Protein AF-A0A5C9B0N5-F1 (afdb_monomer_lite)

Foldseek 3Di:
DEDEQDPPPPDPPPDPPPPDPDDDDDDDDQQCPPPWRDKDKDFRDDQFHGQKIWIFTDDPQKTKTKMFGQHPAWYFDDDPNHTPATAPGHRKDKDFDPPQDFQDPDPVVNLVSVLVQVVLKWKWQQFDDPVSPVIGTFAKDSDFPDKGCGNDPFFRIKTKIAGDDRPHGQKIKIWTQGDDPPGTTIIIIMHGDDLTWMFMDRNPDTPDTDHHRPDAPDSNHSIHMDIDRNPPCPCVVVDDPDPDD

pLDDT: mean 81.84, std 24.04, range [23.61, 98.81]

Structure (mmCIF, N/CA/C/O backbone):
data_AF-A0A5C9B0N5-F1
#
_entry.id   AF-A0A5C9B0N5-F1
#
loop_
_atom_site.group_PDB
_atom_site.id
_atom_site.type_symbol
_atom_site.label_atom_id
_atom_site.label_alt_id
_atom_site.label_comp_id
_atom_site.label_asym_id
_atom_site.label_entity_id
_atom_site.label_seq_id
_atom_site.pdbx_PDB_ins_code
_atom_site.Cartn_x
_atom_site.Cartn_y
_atom_site.Cartn_z
_atom_site.occupancy
_atom_site.B_iso_or_equiv
_atom_site.auth_seq_id
_atom_site.auth_comp_id
_atom_site.auth_asym_id
_atom_site.auth_atom_id
_atom_site.pdbx_PDB_model_num
ATOM 1 N N . MET A 1 1 ? -20.221 -0.776 -8.290 1.00 37.53 1 MET A N 1
ATOM 2 C CA . MET A 1 1 ? -20.438 0.685 -8.394 1.00 37.53 1 MET A CA 1
ATOM 3 C C . MET A 1 1 ? -19.104 1.305 -8.794 1.00 37.53 1 MET A C 1
ATOM 5 O O . MET A 1 1 ? -18.164 1.205 -8.017 1.00 37.53 1 MET A O 1
ATOM 9 N N . ASN A 1 2 ? -18.970 1.808 -10.025 1.00 30.52 2 ASN A N 1
ATOM 10 C CA . ASN A 1 2 ? -17.691 2.317 -10.538 1.00 30.52 2 ASN A CA 1
ATOM 11 C C . ASN A 1 2 ? -17.334 3.627 -9.826 1.00 30.52 2 ASN A C 1
ATOM 13 O O . ASN A 1 2 ? -18.092 4.591 -9.909 1.00 30.52 2 ASN A O 1
ATOM 17 N N . ARG A 1 3 ? -16.200 3.661 -9.119 1.00 45.62 3 ARG A N 1
ATOM 18 C CA . ARG A 1 3 ? -15.675 4.885 -8.505 1.00 45.62 3 ARG A CA 1
ATOM 19 C C . ARG A 1 3 ? -14.935 5.675 -9.584 1.00 45.62 3 ARG A C 1
ATOM 21 O O . ARG A 1 3 ? -13.951 5.193 -10.140 1.00 45.62 3 ARG A O 1
ATOM 28 N N . ILE A 1 4 ? -15.442 6.860 -9.914 1.00 36.47 4 ILE A N 1
ATOM 29 C CA . ILE A 1 4 ? -14.745 7.811 -10.784 1.00 36.47 4 ILE A CA 1
ATOM 30 C C . ILE A 1 4 ? -13.803 8.601 -9.883 1.00 36.47 4 ILE A C 1
ATOM 32 O O . ILE A 1 4 ? -14.256 9.410 -9.076 1.00 36.47 4 ILE A O 1
ATOM 36 N N . LEU A 1 5 ? -12.503 8.334 -9.994 1.00 35.44 5 LEU A N 1
ATOM 37 C CA . LEU A 1 5 ? -11.490 9.135 -9.328 1.00 35.44 5 LEU A CA 1
ATOM 38 C C . LEU A 1 5 ? -11.210 10.341 -10.224 1.00 35.44 5 LEU A C 1
ATOM 40 O O . LEU A 1 5 ? -10.649 10.202 -11.312 1.00 35.44 5 LEU A O 1
ATOM 44 N N . TRP A 1 6 ? -11.623 11.530 -9.794 1.00 31.34 6 TRP A N 1
ATOM 45 C CA . TRP A 1 6 ? -11.068 12.745 -10.376 1.00 31.34 6 TRP A CA 1
ATOM 46 C C . TRP A 1 6 ? -9.607 12.814 -9.942 1.00 31.34 6 TRP A C 1
ATOM 48 O O . TRP A 1 6 ? -9.324 12.799 -8.744 1.00 31.34 6 TRP A O 1
ATOM 58 N N . LEU A 1 7 ? -8.685 12.861 -10.908 1.00 33.06 7 LEU A N 1
ATOM 59 C CA . LEU A 1 7 ? -7.276 13.185 -10.681 1.00 33.06 7 LEU A CA 1
ATOM 60 C C . LEU A 1 7 ? -7.184 14.654 -10.230 1.00 33.06 7 LEU A C 1
ATOM 62 O O . LEU A 1 7 ? -6.780 15.544 -10.969 1.00 33.06 7 LEU A O 1
ATOM 66 N N . LEU A 1 8 ? -7.621 14.921 -9.004 1.00 25.08 8 LEU A N 1
ATOM 67 C CA . LEU A 1 8 ? -7.249 16.110 -8.266 1.00 25.08 8 LEU A CA 1
ATOM 68 C C . LEU A 1 8 ? -5.865 15.820 -7.696 1.00 25.08 8 LEU A C 1
ATOM 70 O O . LEU A 1 8 ? -5.715 15.021 -6.772 1.00 25.08 8 LEU A O 1
ATOM 74 N N . LEU A 1 9 ? -4.851 16.443 -8.296 1.00 28.84 9 LEU A N 1
ATOM 75 C CA . LEU A 1 9 ? -3.512 16.579 -7.732 1.00 28.84 9 LEU A CA 1
ATOM 76 C C . LEU A 1 9 ? -3.622 17.336 -6.400 1.00 28.84 9 LEU A C 1
ATOM 78 O O . LEU A 1 9 ? -3.400 18.540 -6.333 1.00 28.84 9 LEU A O 1
ATOM 82 N N . VAL A 1 10 ? -3.985 16.643 -5.323 1.00 25.67 10 VAL A N 1
ATOM 83 C CA . VAL A 1 10 ? -3.700 17.114 -3.967 1.00 25.67 10 VAL A CA 1
ATOM 84 C C . VAL A 1 10 ? -2.308 16.596 -3.645 1.00 25.67 10 VAL A C 1
ATOM 86 O O . VAL A 1 10 ? -2.131 15.534 -3.055 1.00 25.67 10 VAL A O 1
ATOM 89 N N . GLY A 1 11 ? -1.302 17.321 -4.131 1.00 24.28 11 GLY A N 1
ATOM 90 C CA . GLY A 1 11 ? 0.075 17.095 -3.729 1.00 24.28 11 GLY A CA 1
ATOM 91 C C . GLY A 1 11 ? 0.215 17.454 -2.257 1.00 24.28 11 GLY A C 1
ATOM 92 O O . GLY A 1 11 ? 0.367 18.624 -1.917 1.00 24.28 11 GLY A O 1
ATOM 93 N N . CYS A 1 12 ? 0.194 16.460 -1.371 1.00 23.78 12 CYS A N 1
ATOM 94 C CA . CYS A 1 12 ? 0.955 16.591 -0.139 1.00 23.78 12 CYS A CA 1
ATOM 95 C C . CYS A 1 12 ? 2.428 16.519 -0.543 1.00 23.78 12 CYS A C 1
ATOM 97 O O . CYS A 1 12 ? 3.002 15.438 -0.644 1.00 23.78 12 CYS A O 1
ATOM 99 N N . LEU A 1 13 ? 3.025 17.686 -0.797 1.00 26.05 13 LEU A N 1
ATOM 100 C CA . LEU A 1 13 ? 4.453 17.870 -0.590 1.00 26.05 13 LEU A CA 1
ATOM 101 C C . LEU A 1 13 ? 4.701 17.525 0.877 1.00 26.05 13 LEU A C 1
ATOM 103 O O . LEU A 1 13 ? 4.455 18.339 1.765 1.00 26.05 13 LEU A O 1
ATOM 107 N N . LEU A 1 14 ? 5.135 16.296 1.148 1.00 23.73 14 LEU A N 1
ATOM 108 C CA . LEU A 1 14 ? 5.951 16.089 2.330 1.00 23.73 14 LEU A CA 1
ATOM 109 C C . LEU A 1 14 ? 7.175 16.981 2.105 1.00 23.73 14 LEU A C 1
ATOM 111 O O . LEU A 1 14 ? 7.868 16.786 1.103 1.00 23.73 14 LEU A O 1
ATOM 115 N N . PRO A 1 15 ? 7.410 18.007 2.941 1.00 23.61 15 PRO A N 1
ATOM 116 C CA . PRO A 1 15 ? 8.644 18.753 2.836 1.00 23.61 15 PRO A CA 1
ATOM 117 C C . PRO A 1 15 ? 9.784 17.748 2.968 1.00 23.61 15 PRO A C 1
ATOM 119 O O . PRO A 1 15 ? 9.788 16.924 3.887 1.00 23.61 15 PRO A O 1
ATOM 122 N N . MET A 1 16 ? 10.739 17.825 2.040 1.00 27.75 16 MET A N 1
ATOM 123 C CA . MET A 1 16 ? 12.102 17.387 2.298 1.00 27.75 16 MET A CA 1
ATOM 124 C C . MET A 1 16 ? 12.482 17.934 3.673 1.00 27.75 16 MET A C 1
ATOM 126 O O . MET A 1 16 ? 12.745 19.126 3.828 1.00 27.75 16 MET A O 1
ATOM 130 N N . LEU A 1 17 ? 12.510 17.074 4.688 1.00 23.94 17 LEU A N 1
ATOM 131 C CA . LEU A 1 17 ? 13.409 17.303 5.801 1.00 23.94 17 LEU A CA 1
ATOM 132 C C . LEU A 1 17 ? 14.796 17.070 5.216 1.00 23.94 17 LEU A C 1
ATOM 134 O O . LEU A 1 17 ? 15.277 15.942 5.158 1.00 23.94 17 LEU A O 1
ATOM 138 N N . ALA A 1 18 ? 15.383 18.149 4.702 1.00 24.89 18 ALA A N 1
ATOM 139 C CA . ALA A 1 18 ? 16.803 18.233 4.441 1.00 24.89 18 ALA A CA 1
ATOM 140 C C . ALA A 1 18 ? 17.512 17.977 5.775 1.00 24.89 18 ALA A C 1
ATOM 142 O O . ALA A 1 18 ? 17.587 18.852 6.639 1.00 24.89 18 ALA A O 1
ATOM 143 N N . TRP A 1 19 ? 17.973 16.747 5.974 1.00 27.89 19 TRP A N 1
ATOM 144 C CA . TRP A 1 19 ? 18.919 16.445 7.032 1.00 27.89 19 TRP A CA 1
ATOM 145 C C . TRP A 1 19 ? 20.301 16.891 6.551 1.00 27.89 19 TRP A C 1
ATOM 147 O O . TRP A 1 19 ? 20.911 16.247 5.711 1.00 27.89 19 TRP A O 1
ATOM 157 N N . GLY A 1 20 ? 20.736 18.035 7.085 1.00 23.66 20 GLY A N 1
ATOM 158 C CA . GLY A 1 20 ? 22.136 18.397 7.304 1.00 23.66 20 GLY A CA 1
ATOM 159 C C . GLY A 1 20 ? 23.011 18.665 6.079 1.00 23.66 20 GLY A C 1
ATOM 160 O O . GLY A 1 20 ? 23.698 17.776 5.594 1.00 23.66 20 GLY A O 1
ATOM 161 N N . GLN A 1 21 ? 23.147 19.945 5.713 1.00 30.61 21 GLN A N 1
ATOM 162 C CA . GLN A 1 21 ? 24.451 20.457 5.285 1.00 30.61 21 GLN A CA 1
ATOM 163 C C . GLN A 1 21 ? 25.400 20.373 6.488 1.00 30.61 21 GLN A C 1
ATOM 165 O O . GLN A 1 21 ? 25.302 21.158 7.429 1.00 30.61 21 GLN A O 1
ATOM 170 N N . GLY A 1 22 ? 26.298 19.401 6.462 1.00 24.19 22 GLY A N 1
ATOM 171 C CA . GLY A 1 22 ? 27.447 19.319 7.348 1.00 24.19 22 GLY A CA 1
ATOM 172 C C . GLY A 1 22 ? 28.563 18.646 6.576 1.00 24.19 22 GLY A C 1
ATOM 173 O O . GLY A 1 22 ? 28.416 17.492 6.186 1.00 24.19 22 GLY A O 1
ATOM 174 N N . ASP A 1 23 ? 29.641 19.384 6.314 1.00 33.53 23 ASP A N 1
ATOM 175 C CA . ASP A 1 23 ? 30.853 18.857 5.692 1.00 33.53 23 ASP A CA 1
ATOM 176 C C . ASP A 1 23 ? 31.294 17.590 6.432 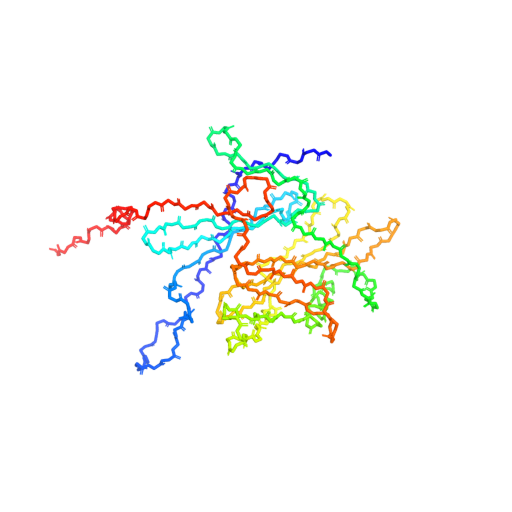1.00 33.53 23 ASP A C 1
ATOM 178 O O . ASP A 1 23 ? 31.711 17.625 7.592 1.00 33.53 23 ASP A O 1
ATOM 182 N N . SER A 1 24 ? 31.165 16.445 5.771 1.00 27.67 24 SER A N 1
ATOM 183 C CA . SER A 1 24 ? 31.703 15.175 6.237 1.00 27.67 24 SER A CA 1
ATOM 184 C C . SER A 1 24 ? 32.262 14.393 5.049 1.00 27.67 24 SER A C 1
ATOM 186 O O . SER A 1 24 ? 31.745 14.485 3.934 1.00 27.67 24 SER A O 1
ATOM 188 N N . PRO A 1 25 ? 33.407 13.727 5.255 1.00 26.06 25 PRO A N 1
ATOM 189 C CA . PRO A 1 25 ? 34.295 13.294 4.190 1.00 26.06 25 PRO A CA 1
ATOM 190 C C . PRO A 1 25 ? 33.675 12.160 3.379 1.00 26.06 25 PRO A C 1
ATOM 192 O O . PRO A 1 25 ? 32.972 11.317 3.922 1.00 26.06 25 PRO A O 1
ATOM 195 N N . LYS A 1 26 ? 33.995 12.143 2.080 1.00 34.09 26 LYS A N 1
ATOM 196 C CA . LYS A 1 26 ? 33.703 11.076 1.111 1.00 34.09 26 LYS A CA 1
ATOM 197 C C . LYS A 1 26 ? 33.644 9.688 1.777 1.00 34.09 26 LYS A C 1
ATOM 199 O O . LYS A 1 26 ? 34.690 9.145 2.125 1.00 34.09 26 LYS A O 1
ATOM 204 N N . GLY A 1 27 ? 32.439 9.139 1.914 1.00 30.03 27 GLY A N 1
ATOM 205 C CA . GLY A 1 27 ? 32.206 7.805 2.461 1.00 30.03 27 GLY A CA 1
ATOM 206 C C . GLY A 1 27 ? 30.724 7.550 2.735 1.00 30.03 27 GLY A C 1
ATOM 207 O O . GLY A 1 27 ? 30.195 8.000 3.741 1.00 30.03 27 GLY A O 1
ATOM 208 N N . ASP A 1 28 ? 30.095 6.819 1.818 1.00 32.19 28 ASP A N 1
ATOM 209 C CA . ASP A 1 28 ? 29.097 5.783 2.106 1.00 32.19 28 ASP A CA 1
ATOM 210 C C . ASP A 1 28 ? 27.754 6.180 2.752 1.00 32.19 28 ASP A C 1
ATOM 212 O O . ASP A 1 28 ? 27.311 5.539 3.702 1.00 32.19 28 ASP A O 1
ATOM 216 N N . ASP A 1 29 ? 27.037 7.148 2.173 1.00 35.81 29 ASP A N 1
ATOM 217 C CA . ASP A 1 29 ? 25.580 7.254 2.375 1.00 35.81 29 ASP A CA 1
ATOM 218 C C . ASP A 1 29 ? 24.884 7.638 1.053 1.00 35.81 29 ASP A C 1
ATOM 220 O O . ASP A 1 29 ? 24.545 8.791 0.787 1.00 35.81 29 ASP A O 1
ATOM 224 N N . VAL A 1 30 ? 24.772 6.657 0.148 1.00 34.59 30 VAL A N 1
ATOM 225 C CA . VAL A 1 30 ? 24.121 6.786 -1.167 1.00 34.59 30 VAL A CA 1
ATOM 226 C C . VAL A 1 30 ? 22.870 5.914 -1.173 1.00 34.59 30 VAL A C 1
ATOM 228 O O . VAL A 1 30 ? 22.945 4.702 -0.985 1.00 34.59 30 VAL A O 1
ATOM 231 N N . SER A 1 31 ? 21.709 6.524 -1.418 1.00 44.00 31 SER A N 1
ATOM 232 C CA . SER A 1 31 ? 20.399 5.863 -1.350 1.00 44.00 31 SER A CA 1
ATOM 233 C C . SER A 1 31 ? 20.028 4.972 -2.548 1.00 44.00 31 SER A C 1
ATOM 235 O O . SER A 1 31 ? 18.849 4.713 -2.762 1.00 44.00 31 SER A O 1
ATOM 237 N N . THR A 1 32 ? 20.970 4.463 -3.349 1.00 40.94 32 THR A N 1
ATOM 238 C CA . THR A 1 32 ? 20.602 3.783 -4.604 1.00 40.94 32 THR A CA 1
ATOM 239 C C . THR A 1 32 ? 21.382 2.504 -4.881 1.00 40.94 32 THR A C 1
ATOM 241 O O . THR A 1 32 ? 22.306 2.463 -5.686 1.00 40.94 32 THR A O 1
ATOM 244 N N . THR A 1 33 ? 20.899 1.379 -4.352 1.00 52.94 33 THR A N 1
ATOM 245 C CA . THR A 1 33 ? 21.312 0.046 -4.839 1.00 52.94 33 THR A CA 1
ATOM 246 C C . THR A 1 33 ? 20.959 -0.154 -6.332 1.00 52.94 33 THR A C 1
ATOM 248 O O . THR A 1 33 ? 21.466 -1.071 -6.974 1.00 52.94 33 THR A O 1
ATOM 251 N N . ARG A 1 34 ? 20.104 0.709 -6.919 1.00 55.03 34 ARG A N 1
ATOM 252 C CA . ARG A 1 34 ? 19.491 0.539 -8.253 1.00 55.03 34 ARG A CA 1
ATOM 253 C C . ARG A 1 34 ? 19.684 1.692 -9.247 1.00 55.03 34 ARG A C 1
ATOM 255 O O . ARG A 1 34 ? 19.150 1.620 -10.348 1.00 55.03 34 ARG A O 1
ATOM 262 N N . GLY A 1 35 ? 20.433 2.739 -8.898 1.00 48.12 35 GLY A N 1
ATOM 263 C CA . GLY A 1 35 ? 20.830 3.789 -9.851 1.00 48.12 35 GLY A CA 1
ATOM 264 C C . GLY A 1 35 ? 19.780 4.849 -10.236 1.00 48.12 35 GLY A C 1
ATOM 265 O O . GLY A 1 35 ? 20.019 5.575 -11.195 1.00 48.12 35 GLY A O 1
ATOM 266 N N . SER A 1 36 ? 18.655 4.977 -9.518 1.00 55.31 36 SER A N 1
ATOM 267 C CA . SER A 1 36 ? 17.750 6.140 -9.632 1.00 55.31 36 SER A CA 1
ATOM 268 C C . SER A 1 36 ? 17.871 7.015 -8.389 1.00 55.31 36 SER A C 1
ATOM 270 O O . SER A 1 36 ? 17.387 6.623 -7.335 1.00 55.31 36 SER A O 1
ATOM 272 N N . GLU A 1 37 ? 18.524 8.172 -8.503 1.00 60.16 37 GLU A N 1
ATOM 273 C CA . GLU A 1 37 ? 18.831 9.064 -7.366 1.00 60.16 37 GLU A CA 1
ATOM 274 C C . GLU A 1 37 ? 17.615 9.838 -6.841 1.00 60.16 37 GLU A C 1
ATOM 276 O O . GLU A 1 37 ? 17.593 10.215 -5.672 1.00 60.16 37 GLU A O 1
ATOM 281 N N . ASP A 1 38 ? 16.578 9.992 -7.670 1.00 73.00 38 ASP A N 1
ATOM 282 C CA . ASP A 1 38 ? 15.391 10.783 -7.359 1.00 73.00 38 ASP A CA 1
ATOM 283 C C . ASP A 1 38 ? 14.108 9.966 -7.530 1.00 73.00 38 ASP A C 1
ATOM 285 O O . ASP A 1 38 ? 13.930 9.242 -8.510 1.00 73.00 38 ASP A O 1
ATOM 289 N N . GLY A 1 39 ? 13.168 10.117 -6.600 1.00 83.19 39 GLY A N 1
ATOM 290 C CA . GLY A 1 39 ? 11.879 9.440 -6.666 1.00 83.19 39 GLY A CA 1
ATOM 291 C C . GLY A 1 39 ? 10.833 10.099 -5.777 1.00 83.19 39 GLY A C 1
ATOM 292 O O . GLY A 1 39 ? 11.142 10.651 -4.723 1.00 83.19 39 GLY A O 1
ATOM 293 N N . MET A 1 40 ? 9.569 10.040 -6.191 1.00 89.19 40 MET A N 1
ATOM 294 C CA . MET A 1 40 ? 8.443 10.524 -5.394 1.00 89.19 40 MET A CA 1
ATOM 295 C C . MET A 1 40 ? 7.322 9.491 -5.348 1.00 89.19 40 MET A C 1
ATOM 297 O O . MET A 1 40 ? 6.860 9.006 -6.379 1.00 89.19 40 MET A O 1
ATOM 301 N N . THR A 1 41 ? 6.826 9.214 -4.142 1.00 91.38 41 THR A N 1
ATOM 302 C CA . THR A 1 41 ? 5.613 8.418 -3.937 1.00 91.38 41 THR A CA 1
ATOM 303 C C . THR A 1 41 ? 4.407 9.337 -3.749 1.00 91.38 41 THR A C 1
ATOM 305 O O . THR A 1 41 ? 4.392 10.175 -2.851 1.00 91.38 41 THR A O 1
ATOM 308 N N . VAL A 1 42 ? 3.377 9.158 -4.577 1.00 95.38 42 VAL A N 1
ATOM 309 C CA . VAL A 1 42 ? 2.128 9.934 -4.547 1.00 95.38 42 VAL A CA 1
ATOM 310 C C . VAL A 1 42 ? 0.955 9.004 -4.260 1.00 95.38 42 VAL A C 1
ATOM 312 O O . VAL A 1 42 ? 0.772 8.012 -4.960 1.00 95.38 42 VAL A O 1
ATOM 315 N N . LEU A 1 43 ? 0.133 9.331 -3.260 1.00 96.56 43 LEU A N 1
ATOM 316 C CA . LEU A 1 43 ? -1.113 8.616 -2.965 1.00 96.56 43 LEU A CA 1
ATOM 317 C C . LEU A 1 43 ? -2.310 9.376 -3.535 1.00 96.56 43 LEU A C 1
ATOM 319 O O . LEU A 1 43 ? -2.464 10.572 -3.299 1.00 96.56 43 LEU A O 1
ATOM 323 N N . PHE A 1 44 ? -3.191 8.664 -4.234 1.00 96.06 44 PHE A N 1
ATOM 324 C CA . PHE A 1 44 ? -4.450 9.210 -4.732 1.00 96.06 44 PHE A CA 1
ATOM 325 C C . PHE A 1 44 ? -5.585 8.767 -3.822 1.00 96.06 44 PHE A C 1
ATOM 327 O O . PHE A 1 44 ? -5.825 7.570 -3.643 1.00 96.06 44 PHE A O 1
ATOM 334 N N . LEU A 1 45 ? -6.277 9.741 -3.238 1.00 95.38 45 LEU A N 1
ATOM 335 C CA . LEU A 1 45 ? -7.267 9.506 -2.197 1.00 95.38 45 LEU A CA 1
ATOM 336 C C . LEU A 1 45 ? -8.690 9.632 -2.748 1.00 95.38 45 LEU A C 1
ATOM 338 O O . LEU A 1 45 ? -8.985 10.540 -3.521 1.00 95.38 45 LEU A O 1
ATOM 342 N N . ASN A 1 46 ? -9.592 8.773 -2.277 1.00 93.12 46 ASN A N 1
ATOM 343 C CA . ASN A 1 46 ? -11.037 8.953 -2.390 1.00 93.12 46 ASN A CA 1
ATOM 344 C C . ASN A 1 46 ? -11.651 8.844 -0.996 1.00 93.12 46 ASN A C 1
ATOM 346 O O . ASN A 1 46 ? -11.405 7.864 -0.292 1.00 93.12 46 ASN A O 1
ATOM 350 N N . ASP A 1 47 ? -12.429 9.841 -0.577 1.00 93.62 47 ASP A N 1
ATOM 351 C CA . ASP A 1 47 ? -12.992 9.895 0.780 1.00 93.62 47 ASP A CA 1
ATOM 352 C C . ASP A 1 47 ? -11.930 9.697 1.884 1.00 93.62 47 ASP A C 1
ATOM 354 O O . ASP A 1 47 ? -12.164 9.026 2.891 1.00 93.62 47 ASP A O 1
ATOM 358 N N . GLY A 1 48 ? -10.725 10.238 1.669 1.00 94.12 48 GLY A N 1
ATOM 359 C CA . GLY A 1 48 ? -9.575 10.109 2.573 1.00 94.12 48 GLY A CA 1
ATOM 360 C C . GLY A 1 48 ? -8.839 8.763 2.516 1.00 94.12 48 GLY A C 1
ATOM 361 O O . GLY A 1 48 ? -7.736 8.668 3.039 1.00 94.12 48 GLY A O 1
ATOM 362 N N . ARG A 1 49 ? -9.387 7.734 1.855 1.00 95.94 49 ARG A N 1
ATOM 363 C CA . ARG A 1 49 ? -8.738 6.423 1.698 1.00 95.94 49 ARG A CA 1
ATOM 364 C C . ARG A 1 49 ? -7.864 6.396 0.434 1.00 95.94 49 ARG A C 1
ATOM 366 O O . ARG A 1 49 ? -8.363 6.771 -0.627 1.00 95.94 49 ARG A O 1
ATOM 373 N N . PRO A 1 50 ? -6.620 5.894 0.484 1.00 97.00 50 PRO A N 1
ATOM 374 C CA . PRO A 1 50 ? -5.825 5.631 -0.715 1.00 97.00 50 PRO A CA 1
ATOM 375 C C . PRO A 1 50 ? -6.495 4.611 -1.649 1.00 97.00 50 PRO A C 1
ATOM 377 O O . PRO A 1 50 ? -6.774 3.481 -1.253 1.00 97.00 50 PRO A O 1
ATOM 380 N N . GLU A 1 51 ? -6.755 5.000 -2.897 1.00 97.06 51 GLU A N 1
ATOM 381 C CA . GLU A 1 51 ? -7.303 4.121 -3.946 1.00 97.06 51 GLU A CA 1
ATOM 382 C C . GLU A 1 51 ? -6.252 3.759 -5.008 1.00 97.06 51 GLU A C 1
ATOM 384 O O . GLU A 1 51 ? -6.399 2.753 -5.701 1.00 97.06 51 GLU A O 1
ATOM 389 N N . ALA A 1 52 ? -5.181 4.544 -5.124 1.00 97.81 52 ALA A N 1
ATOM 390 C CA . ALA A 1 52 ? -4.023 4.247 -5.961 1.00 97.81 52 ALA A CA 1
ATOM 391 C C . ALA A 1 52 ? -2.756 4.883 -5.381 1.00 97.81 52 ALA A C 1
ATOM 393 O O . ALA A 1 52 ? -2.824 5.832 -4.594 1.00 97.81 52 ALA A O 1
ATOM 394 N N . VAL A 1 53 ? -1.606 4.381 -5.810 1.00 97.31 53 VAL A N 1
ATOM 395 C CA . VAL A 1 53 ? -0.287 4.955 -5.537 1.00 97.31 53 VAL A CA 1
ATOM 396 C C . VAL A 1 53 ? 0.481 5.098 -6.845 1.00 97.31 53 VAL A C 1
ATOM 398 O O . VAL A 1 53 ? 0.273 4.310 -7.762 1.00 97.31 53 VAL A O 1
ATOM 401 N N . CYS A 1 54 ? 1.344 6.107 -6.946 1.00 95.31 54 CYS A N 1
ATOM 402 C CA . CYS A 1 54 ? 2.253 6.297 -8.069 1.00 95.31 54 CYS A CA 1
ATOM 403 C C . CYS A 1 54 ? 3.687 6.508 -7.584 1.00 95.31 54 CYS A C 1
ATOM 405 O O . CYS A 1 54 ? 3.910 7.230 -6.613 1.00 95.31 54 CYS A O 1
ATOM 407 N N . CYS A 1 55 ? 4.656 5.855 -8.228 1.00 92.19 55 CYS A N 1
ATOM 408 C CA . CYS A 1 55 ? 6.070 6.205 -8.139 1.00 92.19 55 CYS A CA 1
ATOM 409 C C . CYS A 1 55 ? 6.430 7.056 -9.346 1.00 92.19 55 CYS A C 1
ATOM 411 O O . CYS A 1 55 ? 6.172 6.648 -10.477 1.00 92.19 55 CYS A O 1
ATOM 413 N N . ILE A 1 56 ? 7.018 8.219 -9.107 1.00 92.12 56 ILE A N 1
ATOM 414 C CA . ILE A 1 56 ? 7.522 9.100 -10.152 1.00 92.12 56 ILE A CA 1
ATOM 415 C C . ILE A 1 56 ? 9.037 9.125 -10.040 1.00 92.12 56 ILE A C 1
ATOM 417 O O . ILE A 1 56 ? 9.545 9.590 -9.024 1.00 92.12 56 ILE A O 1
ATOM 421 N N . TYR A 1 57 ? 9.737 8.633 -11.056 1.00 89.12 57 TYR A N 1
ATOM 422 C CA . TYR A 1 57 ? 11.195 8.514 -11.041 1.00 89.12 57 TYR A CA 1
ATOM 423 C C . TYR A 1 57 ? 11.782 8.625 -12.456 1.00 89.12 57 TYR A C 1
ATOM 425 O O . TYR A 1 57 ? 11.106 8.286 -13.437 1.00 89.12 57 TYR A O 1
ATOM 433 N N . PRO A 1 58 ? 13.020 9.124 -12.605 1.00 89.75 58 PRO A N 1
ATOM 434 C CA . PRO A 1 58 ? 13.744 9.053 -13.858 1.00 89.75 58 PRO A CA 1
ATOM 435 C C . PRO A 1 58 ? 14.315 7.642 -14.070 1.00 89.75 58 PRO A C 1
ATOM 437 O O . PRO A 1 58 ? 14.932 7.060 -13.186 1.00 89.75 58 PRO A O 1
ATOM 440 N N . TRP A 1 59 ? 14.158 7.095 -15.271 1.00 86.25 59 TRP A N 1
ATOM 441 C CA . TRP A 1 59 ? 14.797 5.843 -15.681 1.00 86.25 59 TRP A CA 1
ATOM 442 C C . TRP A 1 59 ? 15.138 5.893 -17.165 1.00 86.25 59 TRP A C 1
ATOM 444 O O . TRP A 1 59 ? 14.285 6.244 -17.976 1.00 86.25 59 TRP A O 1
ATOM 454 N N . GLU A 1 60 ? 16.381 5.575 -17.539 1.00 86.81 60 GLU A N 1
ATOM 455 C CA . GLU A 1 60 ? 16.828 5.515 -18.945 1.00 86.81 60 GLU A CA 1
ATOM 456 C C . GLU A 1 60 ? 16.381 6.720 -19.808 1.00 86.81 60 GLU A C 1
ATOM 458 O O . GLU A 1 60 ? 15.835 6.571 -20.901 1.00 86.81 60 GLU A O 1
ATOM 463 N N . LYS A 1 61 ? 16.608 7.951 -19.318 1.00 86.88 61 LYS A N 1
ATOM 464 C CA . LYS A 1 61 ? 16.195 9.218 -19.973 1.00 86.88 61 LYS A CA 1
ATOM 465 C C . LYS A 1 61 ? 14.677 9.374 -20.152 1.00 86.88 61 LYS A C 1
ATOM 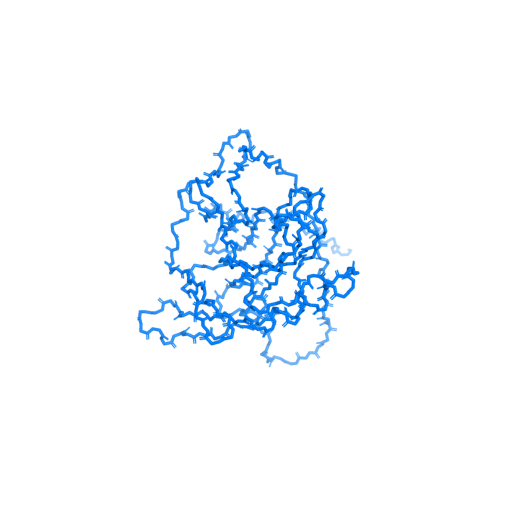467 O O . LYS A 1 61 ? 14.222 10.136 -21.007 1.00 86.88 61 LYS A O 1
ATOM 472 N N . ARG A 1 62 ? 13.877 8.675 -19.352 1.00 88.50 62 ARG A N 1
ATOM 473 C CA . ARG A 1 62 ? 12.420 8.803 -19.302 1.00 88.50 62 ARG A CA 1
ATOM 474 C C . ARG A 1 62 ? 11.986 9.205 -17.902 1.00 88.50 62 ARG A C 1
ATOM 476 O O . ARG A 1 62 ? 12.600 8.792 -16.929 1.00 88.50 62 ARG A O 1
ATOM 483 N N . LEU A 1 63 ? 10.915 9.983 -17.804 1.00 91.19 63 LEU A N 1
ATOM 484 C CA . LEU A 1 63 ? 10.169 10.135 -16.560 1.00 91.19 63 LEU A CA 1
ATOM 485 C C . LEU A 1 63 ? 9.098 9.047 -16.519 1.00 91.19 63 LEU A C 1
ATOM 487 O O . LEU A 1 63 ? 8.177 9.055 -17.346 1.00 91.19 63 LEU A O 1
ATOM 491 N N . CYS A 1 64 ? 9.243 8.122 -15.581 1.00 91.19 64 CYS A N 1
ATOM 492 C CA . CYS A 1 64 ? 8.328 7.017 -15.353 1.00 91.19 64 CYS A CA 1
ATOM 493 C C . CYS A 1 64 ? 7.297 7.398 -14.291 1.00 91.19 64 CYS A C 1
ATOM 495 O O . CYS A 1 64 ? 7.627 8.004 -13.277 1.00 91.19 64 CYS A O 1
ATOM 497 N N . HIS A 1 65 ? 6.045 7.030 -14.540 1.00 93.56 65 HIS A N 1
ATOM 498 C CA . HIS A 1 65 ? 4.953 7.050 -13.579 1.00 93.56 65 HIS A CA 1
ATOM 499 C C . HIS A 1 65 ? 4.448 5.616 -13.420 1.00 93.56 65 HIS A C 1
ATOM 501 O O . HIS A 1 65 ? 3.762 5.095 -14.303 1.00 93.56 65 HIS A O 1
ATOM 507 N N . GLU A 1 66 ? 4.820 4.976 -12.323 1.00 93.81 66 GLU A N 1
ATOM 508 C CA . GLU A 1 66 ? 4.464 3.597 -12.000 1.00 93.81 66 GLU A CA 1
ATOM 509 C C . GLU A 1 66 ? 3.299 3.579 -11.018 1.00 93.81 66 GLU A C 1
ATOM 511 O O . GLU A 1 66 ? 3.448 3.950 -9.854 1.00 93.81 66 GLU A O 1
ATOM 516 N N . PHE A 1 67 ? 2.130 3.188 -11.512 1.00 95.75 67 PHE A N 1
ATOM 517 C CA . PHE A 1 67 ? 0.880 3.147 -10.777 1.00 95.75 67 PHE A CA 1
ATOM 518 C C . PHE A 1 67 ? 0.550 1.736 -10.309 1.00 95.75 67 PHE A C 1
ATOM 520 O O . PHE A 1 67 ? 0.582 0.791 -11.095 1.00 95.75 67 PHE A O 1
ATOM 527 N N . ASP A 1 68 ? 0.080 1.647 -9.071 1.00 96.81 68 ASP A N 1
ATOM 528 C CA . ASP A 1 68 ? -0.562 0.459 -8.522 1.00 96.81 68 ASP A CA 1
ATOM 529 C C . ASP A 1 68 ? -1.920 0.841 -7.942 1.00 96.81 68 ASP A C 1
ATOM 531 O O . ASP A 1 68 ? -2.083 1.868 -7.268 1.00 96.81 68 ASP A O 1
ATOM 535 N N . SER A 1 69 ? -2.933 0.022 -8.216 1.00 97.31 69 SER A N 1
ATOM 536 C CA . SER A 1 69 ? -4.241 0.198 -7.597 1.00 97.31 69 SER A CA 1
ATOM 537 C C . SER A 1 69 ? -4.183 -0.279 -6.147 1.00 97.31 69 SER A C 1
ATOM 539 O O . SER A 1 69 ? -3.744 -1.385 -5.858 1.00 97.31 69 SER A O 1
ATOM 541 N N . LEU A 1 70 ? -4.672 0.553 -5.230 1.00 97.75 70 LEU A N 1
ATOM 542 C CA . LEU A 1 70 ? -4.863 0.231 -3.810 1.00 97.75 70 LEU A CA 1
ATOM 543 C C . LEU A 1 70 ? -6.350 0.045 -3.473 1.00 97.75 70 LEU A C 1
ATOM 545 O O . LEU A 1 70 ? -6.762 -0.003 -2.306 1.00 97.75 70 LEU A O 1
ATOM 549 N N . SER A 1 71 ? -7.190 0.014 -4.506 1.00 96.44 71 SER A N 1
ATOM 550 C CA . SER A 1 71 ? -8.629 0.005 -4.341 1.00 96.44 71 SER A CA 1
ATOM 551 C C . SER A 1 71 ? -9.132 -1.378 -3.954 1.00 96.44 71 SER A C 1
ATOM 553 O O . SER A 1 71 ? -8.735 -2.390 -4.531 1.00 96.44 71 SER A O 1
ATOM 555 N N . ARG A 1 72 ? -10.082 -1.398 -3.011 1.00 94.12 72 ARG A N 1
ATOM 556 C CA . ARG A 1 72 ? -10.913 -2.577 -2.709 1.00 94.12 72 ARG A CA 1
ATOM 557 C C . ARG A 1 72 ? -11.857 -2.944 -3.865 1.00 94.12 72 ARG A C 1
ATOM 559 O O . ARG A 1 72 ? -12.460 -4.010 -3.841 1.00 94.12 72 ARG A O 1
ATOM 566 N N . GLY A 1 73 ? -12.033 -2.054 -4.843 1.00 93.19 73 GLY A N 1
ATOM 567 C CA . GLY A 1 73 ? -12.840 -2.269 -6.041 1.00 93.19 73 GLY A CA 1
ATOM 568 C C . GLY A 1 73 ? -12.089 -1.853 -7.303 1.00 93.19 73 GLY A C 1
ATOM 569 O O . GLY A 1 73 ? -10.870 -1.747 -7.310 1.00 93.19 73 GLY A O 1
ATOM 570 N N . THR A 1 74 ? -12.819 -1.596 -8.383 1.00 92.69 74 THR A N 1
ATOM 571 C CA . THR A 1 74 ? -12.242 -1.059 -9.622 1.00 92.69 74 THR A CA 1
ATOM 572 C C . THR A 1 74 ? -12.179 0.466 -9.581 1.00 92.69 74 THR A C 1
ATOM 574 O O . THR A 1 74 ? -13.084 1.115 -9.044 1.00 92.69 74 THR A O 1
ATOM 577 N N . LEU A 1 75 ? -11.179 1.040 -10.245 1.00 93.94 75 LEU A N 1
ATOM 578 C CA . LEU A 1 75 ? -11.041 2.482 -10.454 1.00 93.94 75 LEU A CA 1
ATOM 579 C C . LEU A 1 75 ? -10.985 2.820 -11.946 1.00 93.94 75 LEU A C 1
ATOM 581 O O . LEU A 1 75 ? -10.763 1.952 -12.788 1.00 93.94 75 LEU A O 1
ATOM 585 N N . ILE A 1 76 ? -11.185 4.096 -12.268 1.00 95.00 76 ILE A N 1
ATOM 586 C CA . ILE A 1 76 ? -10.951 4.648 -13.603 1.00 95.00 76 ILE A CA 1
ATOM 587 C C . ILE A 1 76 ? -10.086 5.890 -13.430 1.00 95.00 76 ILE A C 1
ATOM 589 O O . ILE A 1 76 ? -10.491 6.819 -12.733 1.00 95.00 76 ILE A O 1
ATOM 593 N N . ALA A 1 77 ? -8.935 5.914 -14.091 1.00 92.38 77 ALA A N 1
ATOM 594 C CA . ALA A 1 77 ? -8.105 7.094 -14.244 1.00 92.38 77 ALA A CA 1
ATOM 595 C C . ALA A 1 77 ? -8.219 7.615 -15.679 1.00 92.38 77 ALA A C 1
ATOM 597 O O . ALA A 1 77 ? -8.102 6.866 -16.657 1.00 92.38 77 ALA A O 1
ATOM 598 N N . LYS A 1 78 ? -8.452 8.923 -15.791 1.00 92.44 78 LYS A N 1
ATOM 599 C CA . LYS A 1 78 ? -8.530 9.630 -17.065 1.00 92.44 78 LYS A CA 1
ATOM 600 C C . LYS A 1 78 ? -7.396 10.633 -17.195 1.00 92.44 78 LYS A C 1
ATOM 602 O O . LYS A 1 78 ? -7.019 11.262 -16.209 1.00 92.44 78 LYS A O 1
ATOM 607 N N . ARG A 1 79 ? -6.907 10.810 -18.416 1.00 86.06 79 ARG A N 1
ATOM 608 C CA . ARG A 1 79 ? -5.951 11.848 -18.796 1.00 86.06 79 ARG A CA 1
ATOM 609 C C . ARG A 1 79 ? -6.512 12.576 -20.008 1.00 86.06 79 ARG A C 1
ATOM 611 O O . ARG A 1 79 ? -6.873 11.926 -20.979 1.00 86.06 79 ARG A O 1
ATOM 618 N N . ASP A 1 80 ? -6.626 13.898 -19.918 1.00 89.62 80 ASP A N 1
ATOM 619 C CA . ASP A 1 80 ? -7.140 14.745 -21.005 1.00 89.62 80 ASP A CA 1
ATOM 620 C C . ASP A 1 80 ? -8.522 14.290 -21.528 1.00 89.62 80 ASP A C 1
ATOM 622 O O . ASP A 1 80 ? -8.822 14.351 -22.712 1.00 89.62 80 ASP A O 1
ATOM 626 N N . GLY A 1 81 ? -9.372 13.793 -20.620 1.00 89.00 81 GLY A N 1
ATOM 627 C CA . GLY A 1 81 ? -10.710 13.267 -20.929 1.00 89.00 81 GLY A CA 1
ATOM 628 C C . GLY A 1 81 ? -10.752 11.785 -21.327 1.00 89.00 81 GLY A C 1
ATOM 629 O O . GLY A 1 81 ? -11.790 11.145 -21.137 1.00 89.00 81 GLY A O 1
ATOM 630 N N . GLU A 1 82 ? -9.626 11.217 -21.755 1.00 91.00 82 GLU A N 1
ATOM 631 C CA . GLU A 1 82 ? -9.498 9.834 -22.225 1.00 91.00 82 GLU A CA 1
ATOM 632 C C . GLU A 1 82 ? -9.174 8.853 -21.097 1.00 91.00 82 GLU A C 1
ATOM 634 O O . GLU A 1 82 ? -8.508 9.194 -20.118 1.00 91.00 82 GLU A O 1
ATOM 639 N N . VAL A 1 83 ? -9.636 7.606 -21.214 1.00 92.44 83 VAL A N 1
ATOM 640 C CA . VAL A 1 83 ? -9.337 6.557 -20.225 1.00 92.44 83 VAL A CA 1
ATOM 641 C C . VAL A 1 83 ? -7.886 6.106 -20.385 1.00 92.44 83 VAL A C 1
ATOM 643 O O . VAL A 1 83 ? -7.540 5.444 -21.357 1.00 92.44 83 VAL A O 1
ATOM 646 N N . ALA A 1 84 ? -7.050 6.430 -19.399 1.00 92.62 84 ALA A N 1
ATOM 647 C CA . ALA A 1 84 ? -5.635 6.065 -19.390 1.00 92.62 84 ALA A CA 1
ATOM 648 C C . ALA A 1 84 ? -5.371 4.751 -18.638 1.00 92.62 84 ALA A C 1
ATOM 650 O O . ALA A 1 84 ? -4.416 4.040 -18.947 1.00 92.62 84 ALA A O 1
ATOM 651 N N . TRP A 1 85 ? -6.201 4.435 -17.640 1.00 96.25 85 TRP A N 1
ATOM 652 C CA . TRP A 1 85 ? -6.059 3.242 -16.809 1.00 96.25 85 TRP A CA 1
ATOM 653 C C . TRP A 1 85 ? -7.400 2.880 -16.158 1.00 96.25 85 TRP A C 1
ATOM 655 O O . TRP A 1 85 ? -8.109 3.741 -15.635 1.00 96.25 85 TRP A O 1
ATOM 665 N N . LYS A 1 86 ? -7.785 1.607 -16.236 1.00 96.44 86 LYS A N 1
ATOM 666 C CA . LYS A 1 86 ? -9.052 1.060 -15.745 1.00 96.44 86 LYS A CA 1
ATOM 667 C C . LYS A 1 86 ? -8.854 -0.411 -15.354 1.00 96.44 86 LYS A C 1
ATOM 669 O O . LYS A 1 86 ? -9.225 -1.288 -16.135 1.00 96.44 86 LYS A O 1
ATOM 674 N N . PRO A 1 87 ? -8.284 -0.695 -14.170 1.00 95.69 87 PRO A N 1
ATOM 675 C CA . PRO A 1 87 ? -8.183 -2.053 -13.659 1.00 95.69 87 PRO A CA 1
ATOM 676 C C . PRO A 1 87 ? -9.533 -2.773 -13.685 1.00 95.69 87 PRO A C 1
ATOM 678 O O . PRO A 1 87 ? -10.537 -2.235 -13.211 1.00 95.69 87 PRO A O 1
ATOM 681 N N . GLU A 1 88 ? -9.558 -4.001 -14.198 1.00 95.06 88 GLU A N 1
ATOM 682 C CA . GLU A 1 88 ? -10.778 -4.827 -14.220 1.00 95.06 88 GLU A CA 1
ATOM 683 C C . GLU A 1 88 ? -11.048 -5.536 -12.885 1.00 95.06 88 GLU A C 1
ATOM 685 O O . GLU A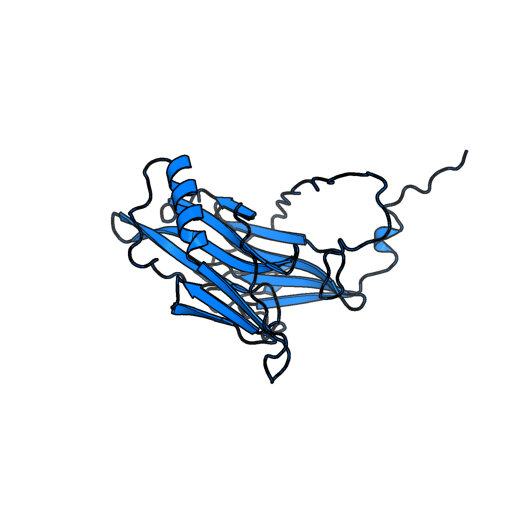 1 88 ? -12.128 -6.088 -12.673 1.00 95.06 88 GLU A O 1
ATOM 690 N N . LYS A 1 89 ? -10.077 -5.511 -11.968 1.00 94.81 89 LYS A N 1
ATOM 691 C CA . LYS A 1 89 ? -10.127 -6.167 -10.658 1.00 94.81 89 LYS A CA 1
ATOM 692 C C . LYS A 1 89 ? -9.671 -5.205 -9.552 1.00 94.81 89 LYS A C 1
ATOM 694 O O . LYS A 1 89 ? -9.011 -4.210 -9.863 1.00 94.81 89 LYS A O 1
ATOM 699 N N . PRO A 1 90 ? -10.002 -5.488 -8.277 1.00 95.88 90 PRO A N 1
ATOM 700 C CA . PRO A 1 90 ? -9.387 -4.815 -7.138 1.00 95.88 90 PRO A CA 1
ATOM 701 C C . PRO A 1 90 ? -7.864 -4.864 -7.209 1.00 95.88 90 PRO A C 1
ATOM 703 O O . PRO A 1 90 ? -7.294 -5.884 -7.595 1.00 95.88 90 PRO A O 1
ATOM 706 N N . GLY A 1 91 ? -7.222 -3.762 -6.833 1.00 94.50 91 GLY A N 1
ATOM 707 C CA . GLY A 1 91 ? -5.766 -3.647 -6.864 1.00 94.50 91 GLY A CA 1
ATOM 708 C C . GLY A 1 91 ? -5.060 -4.415 -5.757 1.00 94.50 91 GLY A C 1
ATOM 709 O O . GLY A 1 91 ? -3.949 -4.903 -5.939 1.00 94.50 91 GLY A O 1
ATOM 710 N N . VAL A 1 92 ? -5.746 -4.560 -4.625 1.00 96.75 92 VAL A N 1
ATOM 711 C CA . VAL A 1 92 ? -5.265 -5.272 -3.446 1.00 96.75 92 VAL A CA 1
ATOM 712 C C . VAL A 1 92 ? -6.373 -6.155 -2.887 1.00 96.75 92 VAL A C 1
ATOM 714 O O . VAL A 1 92 ? -7.560 -5.822 -2.971 1.00 96.75 92 VAL A O 1
ATOM 717 N N . GLN A 1 93 ? -5.983 -7.272 -2.282 1.00 96.00 93 GLN A N 1
ATOM 718 C CA . GLN A 1 93 ? -6.896 -8.159 -1.573 1.00 96.00 93 GLN A CA 1
ATOM 719 C C . GLN A 1 93 ? -6.689 -7.998 -0.070 1.00 96.00 93 GLN A C 1
ATOM 721 O O . GLN A 1 93 ? -5.584 -8.184 0.433 1.00 96.00 93 GLN A O 1
ATOM 726 N N . PHE A 1 94 ? -7.759 -7.634 0.637 1.00 97.69 94 PHE A N 1
ATOM 727 C CA . PHE A 1 94 ? -7.725 -7.522 2.089 1.00 97.69 94 PHE A CA 1
ATOM 728 C C . PHE A 1 94 ? -8.071 -8.848 2.754 1.00 97.69 94 PHE A C 1
ATOM 730 O O . PHE A 1 94 ? -9.048 -9.503 2.388 1.00 97.69 94 PHE A O 1
ATOM 737 N N . HIS A 1 95 ? -7.300 -9.184 3.780 1.00 98.06 95 HIS A N 1
ATOM 738 C CA . HIS A 1 95 ? -7.495 -10.353 4.627 1.00 98.06 95 HIS A CA 1
ATOM 739 C C . HIS A 1 95 ? -7.579 -9.912 6.086 1.00 98.06 95 HIS A C 1
ATOM 741 O O . HIS A 1 95 ? -6.909 -8.957 6.478 1.00 98.06 95 HIS A O 1
ATOM 747 N N . ALA A 1 96 ? -8.394 -10.588 6.897 1.00 98.31 96 ALA A N 1
ATOM 748 C CA . ALA A 1 96 ? -8.370 -10.386 8.344 1.00 98.31 96 ALA A CA 1
ATOM 749 C C . ALA A 1 96 ? -6.980 -10.734 8.891 1.00 98.31 96 ALA A C 1
ATOM 751 O O . ALA A 1 96 ? -6.365 -11.699 8.433 1.00 98.31 96 ALA A O 1
ATOM 752 N N . ILE A 1 97 ? -6.484 -9.956 9.853 1.00 98.44 97 ILE A N 1
ATOM 753 C CA . ILE A 1 97 ? -5.242 -10.296 10.550 1.00 98.44 97 ILE A CA 1
ATOM 754 C C . ILE A 1 97 ? -5.571 -11.365 11.601 1.00 98.44 97 ILE A C 1
ATOM 756 O O . ILE A 1 97 ? -6.377 -11.086 12.493 1.00 98.44 97 ILE A O 1
ATOM 760 N N . PRO A 1 98 ? -4.976 -12.570 11.526 1.00 95.56 98 PRO A N 1
ATOM 761 C CA . PRO A 1 98 ? -5.222 -13.619 12.509 1.00 95.56 98 PRO A CA 1
ATOM 762 C C . PRO A 1 98 ? -4.864 -13.162 13.925 1.00 95.56 98 PRO A C 1
ATOM 764 O O . PRO A 1 98 ? -3.819 -12.540 14.133 1.00 95.56 98 PRO A O 1
ATOM 767 N N . ASP A 1 99 ? -5.727 -13.498 14.885 1.00 93.81 99 ASP A N 1
ATOM 768 C CA . ASP A 1 99 ? -5.550 -13.234 16.320 1.00 93.81 99 ASP A CA 1
ATOM 769 C C . ASP A 1 99 ? -5.348 -11.750 16.689 1.00 93.81 99 ASP A C 1
ATOM 771 O O . ASP A 1 99 ? -4.793 -11.440 17.743 1.00 93.81 99 ASP A O 1
ATOM 775 N N . ALA A 1 100 ? -5.765 -10.813 15.831 1.00 97.44 100 ALA A N 1
ATOM 776 C CA . ALA A 1 100 ? -5.710 -9.392 16.150 1.00 97.44 100 ALA A CA 1
ATOM 777 C C . ALA A 1 100 ? -6.839 -8.994 17.113 1.00 97.44 100 ALA A C 1
ATOM 779 O O . ALA A 1 100 ? -8.007 -9.313 16.884 1.00 97.44 100 ALA A O 1
ATOM 780 N N . ASP A 1 101 ? -6.494 -8.229 18.151 1.00 97.62 101 ASP A N 1
ATOM 781 C CA . ASP A 1 101 ? -7.480 -7.593 19.026 1.00 97.62 101 ASP A CA 1
ATOM 782 C C . ASP A 1 101 ? -8.421 -6.678 18.232 1.00 97.62 101 ASP A C 1
ATOM 784 O O . ASP A 1 101 ? -8.061 -6.132 17.184 1.00 97.62 101 ASP A O 1
ATOM 788 N N . ALA A 1 102 ? -9.616 -6.432 18.771 1.00 97.88 102 ALA A N 1
ATOM 789 C CA . ALA A 1 102 ? -10.529 -5.455 18.192 1.00 97.88 102 ALA A CA 1
ATOM 790 C C . ALA A 1 102 ? -9.861 -4.064 18.074 1.00 97.88 102 ALA A C 1
ATOM 792 O O . ALA A 1 102 ? -9.069 -3.671 18.947 1.00 97.88 102 ALA A O 1
ATOM 793 N N . PRO A 1 103 ? -10.174 -3.281 17.023 1.00 98.31 103 PRO A N 1
ATOM 794 C CA . PRO A 1 103 ? -9.710 -1.905 16.917 1.00 98.31 103 PRO A CA 1
ATOM 795 C C . PRO A 1 103 ? -10.090 -1.095 18.155 1.00 98.31 103 PRO A C 1
ATOM 797 O O . PRO A 1 103 ? -11.246 -1.073 18.574 1.00 98.31 103 PRO A O 1
ATOM 800 N N . ALA A 1 104 ? -9.105 -0.420 18.740 1.00 98.12 104 ALA A N 1
ATOM 801 C CA . ALA A 1 104 ? -9.293 0.375 19.940 1.00 98.12 104 ALA A CA 1
ATOM 802 C C . ALA A 1 104 ? -10.232 1.570 19.699 1.00 98.12 104 ALA A C 1
ATOM 804 O O . ALA A 1 104 ? -10.341 2.112 18.594 1.00 98.12 104 ALA A O 1
ATOM 805 N N . GLU A 1 105 ? -10.867 2.041 20.770 1.00 96.06 105 GLU A N 1
ATOM 806 C CA . GLU A 1 105 ? -11.864 3.116 20.703 1.00 96.06 105 GLU A CA 1
ATOM 807 C C . GLU A 1 105 ? -11.265 4.459 20.265 1.00 96.06 105 GLU A C 1
ATOM 809 O O . GLU A 1 105 ? -11.877 5.210 19.503 1.00 96.06 105 GLU A O 1
ATOM 814 N N . THR A 1 106 ? -10.034 4.760 20.696 1.00 97.12 106 THR A N 1
ATOM 815 C CA . THR A 1 106 ? -9.392 6.050 20.408 1.00 97.12 106 THR A CA 1
ATOM 816 C C . THR A 1 106 ? -8.447 5.975 19.204 1.00 97.12 106 THR A C 1
ATOM 818 O O . THR A 1 106 ? -7.714 4.990 19.054 1.00 97.12 106 THR A O 1
ATOM 821 N N . PRO A 1 107 ? -8.358 7.041 18.383 1.00 96.38 107 PRO A N 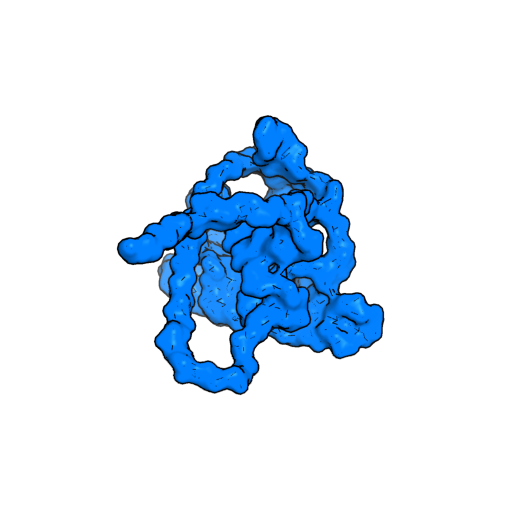1
ATOM 822 C CA . PRO A 1 107 ? -7.407 7.095 17.275 1.00 96.38 107 PRO A CA 1
ATOM 823 C C . PRO A 1 107 ? -5.956 6.855 17.718 1.00 96.38 107 PRO A C 1
ATOM 825 O O . PRO A 1 107 ? -5.202 6.146 17.056 1.00 96.38 107 PRO A O 1
ATOM 828 N N . VAL A 1 108 ? -5.522 7.419 18.846 1.00 97.06 108 VAL A N 1
ATOM 829 C CA . VAL A 1 108 ? -4.133 7.254 19.311 1.00 97.06 108 VAL A CA 1
ATOM 830 C C . VAL A 1 108 ? -3.828 5.790 19.645 1.00 97.06 108 VAL A C 1
ATOM 832 O O . VAL A 1 108 ? -2.762 5.291 19.277 1.00 97.06 108 VAL A O 1
ATOM 835 N N . ALA A 1 109 ? -4.760 5.083 20.290 1.00 98.19 109 ALA A N 1
ATOM 836 C CA . ALA A 1 109 ? -4.602 3.663 20.591 1.00 98.19 109 ALA A CA 1
ATOM 837 C C . ALA A 1 109 ? -4.603 2.803 19.317 1.00 98.19 109 ALA A C 1
ATOM 839 O O . ALA A 1 109 ? -3.748 1.929 19.183 1.00 98.19 109 ALA A O 1
ATOM 840 N N . ARG A 1 110 ? -5.467 3.107 18.338 1.00 98.38 110 ARG A N 1
ATOM 841 C CA . ARG A 1 110 ? -5.468 2.416 17.038 1.00 98.38 110 ARG A CA 1
ATOM 842 C C . ARG A 1 110 ? -4.157 2.570 16.281 1.00 98.38 110 ARG A C 1
ATOM 844 O O . ARG A 1 110 ? -3.667 1.599 15.721 1.00 98.38 110 ARG A O 1
ATOM 851 N N . LEU A 1 111 ? -3.525 3.745 16.310 1.00 98.06 111 LEU A N 1
ATOM 852 C CA . LEU A 1 111 ? -2.204 3.913 15.694 1.00 98.06 111 LEU A CA 1
ATOM 853 C C . LEU A 1 111 ? -1.132 3.053 16.375 1.00 98.06 111 LEU A C 1
ATOM 855 O O . LEU A 1 111 ? -0.264 2.508 15.694 1.00 98.06 111 LEU A O 1
ATOM 859 N N . ARG A 1 112 ? -1.184 2.910 17.705 1.00 98.19 112 ARG A N 1
ATOM 860 C CA . ARG A 1 112 ? -0.283 1.999 18.431 1.00 98.19 112 ARG A CA 1
ATOM 861 C C . ARG A 1 112 ? -0.527 0.545 18.022 1.00 98.19 112 ARG A C 1
ATOM 863 O O . ARG A 1 112 ? 0.444 -0.153 17.740 1.00 98.19 112 ARG A O 1
ATOM 870 N N . GLN A 1 113 ? -1.792 0.128 17.910 1.00 98.50 113 GLN A N 1
ATOM 871 C CA . GLN A 1 113 ? -2.153 -1.195 17.388 1.00 98.50 113 GLN A CA 1
ATOM 872 C C . GLN A 1 113 ? -1.623 -1.392 15.965 1.00 98.50 113 GLN A C 1
ATOM 874 O O . GLN A 1 113 ? -0.908 -2.355 15.732 1.00 98.50 113 GLN A O 1
ATOM 879 N N . MET A 1 114 ? -1.864 -0.460 15.036 1.00 98.69 114 MET A N 1
ATOM 880 C CA . MET A 1 114 ? -1.365 -0.556 13.657 1.00 98.69 114 MET A CA 1
ATOM 881 C C . MET A 1 114 ? 0.156 -0.711 13.592 1.00 98.69 114 MET A C 1
ATOM 883 O O . MET A 1 114 ? 0.640 -1.549 12.842 1.00 98.69 114 MET A O 1
ATOM 887 N N . LYS A 1 115 ? 0.922 0.036 14.399 1.00 98.62 115 LYS A N 1
ATOM 888 C CA . LYS A 1 115 ? 2.386 -0.123 14.464 1.00 98.62 115 LYS A CA 1
ATOM 889 C C . LYS A 1 115 ? 2.797 -1.503 14.987 1.00 98.62 115 LYS A C 1
ATOM 891 O O . LYS A 1 115 ? 3.689 -2.123 14.418 1.00 98.62 115 LYS A O 1
ATOM 896 N N . SER A 1 116 ? 2.127 -1.986 16.034 1.00 98.31 116 SER A N 1
ATOM 897 C CA . SER A 1 116 ? 2.364 -3.317 16.605 1.00 98.31 116 SER A CA 1
ATOM 898 C C . SER A 1 116 ? 1.941 -4.459 15.678 1.00 98.31 116 SER A C 1
ATOM 900 O O . SER A 1 116 ? 2.507 -5.545 15.754 1.00 98.31 116 SER A O 1
ATOM 902 N N . LEU A 1 117 ? 0.923 -4.249 14.843 1.00 98.69 117 LEU A N 1
ATOM 903 C CA . LEU A 1 117 ? 0.479 -5.205 13.834 1.00 98.69 117 LEU A CA 1
ATOM 904 C C . LEU A 1 117 ? 1.450 -5.200 12.654 1.00 98.69 117 LEU A C 1
ATOM 906 O O . LEU A 1 117 ? 1.915 -6.262 12.263 1.00 98.69 117 LEU A O 1
ATOM 910 N N . ALA A 1 118 ? 1.830 -4.022 12.148 1.00 98.62 118 ALA A N 1
ATOM 911 C CA . ALA A 1 118 ? 2.785 -3.874 11.050 1.00 98.62 118 ALA A CA 1
ATOM 912 C C . ALA A 1 118 ? 4.132 -4.548 11.354 1.00 98.62 118 ALA A C 1
ATOM 914 O O . ALA A 1 118 ? 4.687 -5.197 10.474 1.00 98.62 118 ALA A O 1
ATOM 915 N N . SER A 1 119 ? 4.626 -4.479 12.598 1.00 98.25 119 SER A N 1
ATOM 916 C CA . SER A 1 119 ? 5.871 -5.152 13.003 1.00 98.25 119 SER A CA 1
ATOM 917 C C . SER A 1 119 ? 5.802 -6.682 12.985 1.00 98.25 119 SER A C 1
ATOM 919 O O . SER A 1 119 ? 6.833 -7.332 13.115 1.00 98.25 119 SER A O 1
ATOM 921 N N . GLN A 1 120 ? 4.609 -7.270 12.858 1.00 98.38 120 GLN A N 1
ATOM 922 C CA . GLN A 1 120 ? 4.442 -8.714 12.668 1.00 98.38 120 GLN A CA 1
ATOM 923 C C . GLN A 1 120 ? 4.562 -9.117 11.199 1.00 98.38 120 GLN A C 1
ATOM 925 O O . GLN A 1 120 ? 4.562 -10.307 10.901 1.00 98.38 120 GLN A O 1
ATOM 930 N N . PHE A 1 121 ? 4.620 -8.157 10.278 1.00 98.69 121 PHE A N 1
ATOM 931 C CA . PHE A 1 121 ? 4.795 -8.426 8.863 1.00 98.69 121 PHE A CA 1
ATOM 932 C C . PHE A 1 121 ? 6.249 -8.231 8.453 1.00 98.69 121 PHE A C 1
ATOM 934 O O . PHE A 1 121 ? 6.965 -7.383 8.986 1.00 98.69 121 PHE A O 1
ATOM 941 N N . SER A 1 122 ? 6.668 -8.994 7.454 1.00 98.56 122 SER A N 1
ATOM 942 C CA . SER A 1 122 ? 7.928 -8.770 6.754 1.00 98.56 122 SER A CA 1
ATOM 943 C C . SER A 1 122 ? 7.707 -8.831 5.251 1.00 98.56 122 SER A C 1
ATOM 945 O O . SER A 1 122 ? 6.757 -9.454 4.772 1.00 98.56 122 SER A O 1
ATOM 947 N N . SER A 1 123 ? 8.587 -8.175 4.501 1.00 98.19 123 SER A N 1
ATOM 948 C CA . SER A 1 123 ? 8.646 -8.318 3.055 1.00 98.19 123 SER A CA 1
ATOM 949 C C . SER A 1 123 ? 10.078 -8.596 2.636 1.00 98.19 123 SER A C 1
ATOM 951 O O . SER A 1 123 ? 11.029 -8.103 3.238 1.00 98.19 123 SER A O 1
ATOM 953 N N . THR A 1 124 ? 10.237 -9.451 1.640 1.00 97.00 124 THR A N 1
ATOM 954 C CA . THR A 1 124 ? 11.534 -9.812 1.081 1.00 97.00 124 THR A CA 1
ATOM 955 C C . THR A 1 124 ? 11.455 -9.643 -0.420 1.00 97.00 124 THR A C 1
ATOM 957 O O . THR A 1 124 ? 10.546 -10.178 -1.056 1.00 97.00 124 THR A O 1
ATOM 960 N N . MET A 1 125 ? 12.421 -8.934 -0.987 1.00 94.31 125 MET A N 1
ATOM 961 C CA . MET A 1 125 ? 12.672 -9.016 -2.411 1.00 94.31 125 MET A CA 1
ATOM 962 C C . MET A 1 125 ? 13.369 -10.343 -2.688 1.00 94.31 125 MET A C 1
ATOM 964 O O . MET A 1 125 ? 14.439 -10.609 -2.152 1.00 94.31 125 MET A O 1
ATOM 968 N N . LEU A 1 126 ? 12.757 -11.201 -3.499 1.00 91.19 126 LEU A N 1
ATOM 969 C CA . LEU A 1 126 ? 13.341 -12.494 -3.868 1.00 91.19 126 LEU A CA 1
ATOM 970 C C . LEU A 1 126 ? 14.407 -12.373 -4.964 1.00 91.19 126 LEU A C 1
ATOM 972 O O . LEU A 1 126 ? 15.102 -13.350 -5.236 1.00 91.19 126 LEU A O 1
ATOM 976 N N . GLY A 1 127 ? 14.557 -11.170 -5.517 1.00 74.44 127 GLY A N 1
ATOM 977 C CA . GLY A 1 127 ? 15.583 -10.811 -6.478 1.00 74.44 127 GLY A CA 1
ATOM 978 C C . GLY A 1 127 ? 15.062 -10.720 -7.911 1.00 74.44 127 GLY A C 1
ATOM 979 O O . GLY A 1 127 ? 13.875 -10.889 -8.200 1.00 74.44 127 GLY A O 1
ATOM 980 N N . TRP A 1 128 ? 15.982 -10.420 -8.815 1.00 74.19 128 TRP A N 1
ATOM 981 C CA . TRP A 1 128 ? 15.797 -10.327 -10.261 1.00 74.19 128 TRP A CA 1
ATOM 982 C C . TRP A 1 128 ? 16.455 -11.509 -10.965 1.00 74.19 128 TRP A C 1
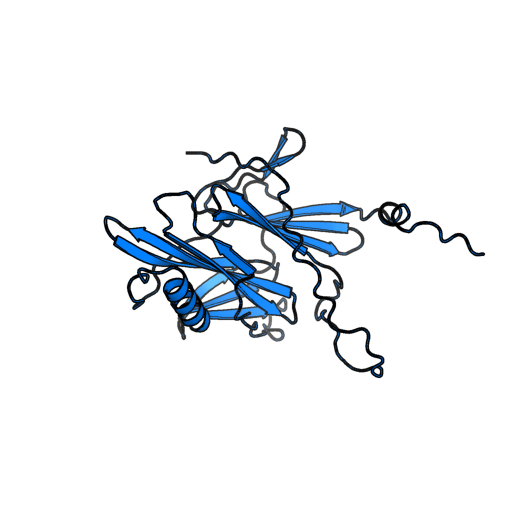ATOM 984 O O . TRP A 1 128 ? 16.037 -11.903 -12.061 1.00 74.19 128 TRP A O 1
ATOM 994 N N . LYS A 1 129 ? 17.477 -12.097 -10.331 1.00 72.38 129 LYS A N 1
ATOM 995 C CA . LYS A 1 129 ? 18.210 -13.238 -10.868 1.00 72.38 129 LYS A CA 1
ATOM 996 C C . LYS A 1 129 ? 17.407 -14.519 -10.698 1.00 72.38 129 LYS A C 1
ATOM 998 O O . LYS A 1 129 ? 16.742 -14.750 -9.693 1.00 72.38 129 LYS A O 1
ATOM 1003 N N . ALA A 1 130 ? 17.500 -15.397 -11.695 1.00 72.62 130 ALA A N 1
ATOM 1004 C CA . ALA A 1 130 ? 16.796 -16.678 -11.678 1.00 72.62 130 ALA A CA 1
ATOM 1005 C C . ALA A 1 130 ? 17.259 -17.611 -10.541 1.00 72.62 130 ALA A C 1
ATOM 1007 O O . ALA A 1 130 ? 16.485 -18.454 -10.099 1.00 72.62 130 ALA A O 1
ATOM 1008 N N . ASP A 1 131 ? 18.495 -17.450 -10.066 1.00 79.62 131 ASP A N 1
ATOM 1009 C CA . ASP A 1 131 ? 19.074 -18.231 -8.970 1.00 79.62 131 ASP A CA 1
ATOM 1010 C C . ASP A 1 131 ? 18.764 -17.664 -7.573 1.00 79.62 131 ASP A C 1
ATOM 1012 O O . ASP A 1 131 ? 19.180 -18.251 -6.574 1.00 79.62 131 ASP A O 1
ATOM 1016 N N . LYS A 1 132 ? 18.029 -16.541 -7.496 1.00 74.75 132 LYS A N 1
ATOM 1017 C CA . LYS A 1 132 ? 17.663 -15.833 -6.257 1.00 74.75 132 LYS A CA 1
ATOM 1018 C C . LYS A 1 132 ? 18.866 -15.415 -5.400 1.00 74.75 132 LYS A C 1
ATOM 1020 O O . LYS A 1 132 ? 18.727 -15.198 -4.196 1.00 74.75 132 LYS A O 1
ATOM 1025 N N . SER A 1 133 ? 20.052 -15.296 -6.004 1.00 81.06 133 SER A N 1
ATOM 1026 C CA . SER A 1 133 ? 21.280 -14.886 -5.305 1.00 81.06 133 SER A CA 1
ATOM 1027 C C . SER A 1 133 ? 21.256 -13.425 -4.840 1.00 81.06 133 SER A C 1
ATOM 1029 O O . SER A 1 133 ? 22.074 -13.035 -4.013 1.00 81.06 133 SER A O 1
ATOM 1031 N N . ASP A 1 134 ? 20.318 -12.625 -5.346 1.00 81.75 134 ASP A N 1
ATOM 1032 C CA . ASP A 1 134 ? 20.071 -11.223 -5.000 1.00 81.75 134 ASP A CA 1
ATOM 1033 C C . ASP A 1 134 ? 18.816 -11.033 -4.130 1.00 81.75 134 ASP A C 1
ATOM 1035 O O . ASP A 1 134 ? 18.189 -9.974 -4.135 1.00 81.75 134 ASP A O 1
ATOM 1039 N N . ARG A 1 135 ? 18.441 -12.070 -3.374 1.00 90.50 135 ARG A N 1
ATOM 1040 C CA . ARG A 1 135 ? 17.390 -11.990 -2.360 1.00 90.50 135 ARG A CA 1
ATOM 1041 C C . ARG A 1 135 ? 17.794 -11.041 -1.230 1.00 90.50 135 ARG A C 1
ATOM 1043 O O . ARG A 1 135 ? 18.860 -11.197 -0.639 1.00 90.50 135 ARG A O 1
ATOM 1050 N N . GLU A 1 136 ? 16.888 -10.148 -0.848 1.00 92.94 136 GLU A N 1
ATOM 1051 C CA . GLU A 1 136 ? 17.127 -9.135 0.177 1.00 92.94 136 GLU A CA 1
ATOM 1052 C C . GLU A 1 136 ? 15.893 -8.912 1.071 1.00 92.94 136 GLU A C 1
ATOM 1054 O O . GLU A 1 136 ? 14.804 -8.606 0.571 1.00 92.94 136 GLU A O 1
ATOM 1059 N N . PRO A 1 137 ? 16.027 -9.053 2.404 1.00 95.75 137 PRO A N 1
ATOM 1060 C CA . PRO A 1 137 ? 14.998 -8.626 3.347 1.00 95.75 137 PRO A CA 1
ATOM 1061 C C . PRO A 1 137 ? 14.804 -7.108 3.305 1.00 95.75 137 PRO A C 1
ATOM 1063 O O . PRO A 1 137 ? 15.763 -6.351 3.427 1.00 95.75 137 PRO A O 1
ATOM 1066 N N . LEU A 1 138 ? 13.555 -6.659 3.201 1.00 97.00 138 LEU A N 1
ATOM 1067 C CA . LEU A 1 138 ? 13.224 -5.239 3.174 1.00 97.00 138 LEU A CA 1
ATOM 1068 C C . LEU A 1 138 ? 12.975 -4.711 4.589 1.00 97.00 138 LEU A C 1
ATOM 1070 O O . LEU A 1 138 ? 12.334 -5.361 5.421 1.00 97.00 138 LEU A O 1
ATOM 1074 N N . ARG A 1 139 ? 13.440 -3.491 4.860 1.00 97.69 139 ARG A N 1
ATOM 1075 C CA . ARG A 1 139 ? 13.285 -2.847 6.168 1.00 97.69 139 ARG A CA 1
ATOM 1076 C C . ARG A 1 139 ? 11.915 -2.186 6.277 1.00 97.69 139 ARG A C 1
ATOM 1078 O O . ARG A 1 139 ? 11.564 -1.350 5.455 1.00 97.69 139 ARG A O 1
ATOM 1085 N N . LEU A 1 140 ? 11.155 -2.489 7.326 1.00 98.38 140 LEU A N 1
ATOM 1086 C CA . LEU A 1 140 ? 9.914 -1.768 7.628 1.00 98.38 140 LEU A CA 1
ATOM 1087 C C . LEU A 1 140 ? 10.216 -0.337 8.101 1.00 98.38 140 LEU A C 1
ATOM 1089 O O . LEU A 1 140 ? 11.014 -0.137 9.021 1.00 98.38 140 LEU A O 1
ATOM 1093 N N . LEU A 1 141 ? 9.525 0.657 7.542 1.00 96.88 141 LEU A N 1
ATOM 1094 C CA . LEU A 1 141 ? 9.450 1.988 8.141 1.00 96.88 141 LEU A CA 1
ATOM 1095 C C . LEU A 1 141 ? 8.428 1.984 9.295 1.00 96.88 141 LEU A C 1
ATOM 1097 O O . LEU A 1 141 ? 7.246 1.731 9.060 1.00 96.88 141 LEU A O 1
ATOM 1101 N N . PRO A 1 142 ? 8.831 2.286 10.547 1.00 91.38 142 PRO A N 1
ATOM 1102 C CA . PRO A 1 142 ? 7.930 2.223 11.706 1.00 91.38 142 PRO A CA 1
ATOM 1103 C C . PRO A 1 142 ? 6.907 3.370 11.743 1.00 91.38 142 PRO A C 1
ATOM 1105 O O . PRO A 1 142 ? 5.897 3.303 12.453 1.00 91.38 142 PRO A O 1
ATOM 1108 N N . GLN A 1 143 ? 7.170 4.451 11.006 1.00 95.31 143 GLN A N 1
ATOM 1109 C CA . GLN A 1 143 ? 6.209 5.514 10.757 1.00 95.31 143 GLN A CA 1
ATOM 1110 C C . GLN A 1 143 ? 5.460 5.202 9.456 1.00 95.31 143 GLN A C 1
ATOM 1112 O O . GLN A 1 143 ? 6.113 4.988 8.434 1.00 95.31 143 GLN A O 1
ATOM 1117 N N . PRO A 1 144 ? 4.115 5.185 9.465 1.00 97.56 144 PRO A N 1
ATOM 1118 C CA . PRO A 1 144 ? 3.367 5.010 8.230 1.00 97.56 144 PRO A CA 1
ATOM 1119 C C . PRO A 1 144 ? 3.627 6.190 7.287 1.00 97.56 144 PRO A C 1
ATOM 1121 O O . PRO A 1 144 ? 3.698 7.335 7.737 1.00 97.56 144 PRO A O 1
ATOM 1124 N N . LEU A 1 145 ? 3.705 5.914 5.984 1.00 95.94 145 LEU A N 1
ATOM 1125 C CA . LEU A 1 145 ? 3.769 6.943 4.942 1.00 95.94 145 LEU A CA 1
ATOM 1126 C C . LEU A 1 145 ? 2.534 7.844 4.986 1.00 95.94 145 LEU A C 1
ATOM 1128 O O . LEU A 1 145 ? 2.609 9.043 4.737 1.00 95.94 145 LEU A O 1
ATOM 1132 N N . TYR A 1 146 ? 1.386 7.247 5.305 1.00 97.94 146 TYR A N 1
ATOM 1133 C CA . TYR A 1 146 ? 0.124 7.953 5.410 1.00 97.94 146 TYR A CA 1
ATOM 1134 C C . TYR A 1 146 ? -0.814 7.236 6.371 1.00 97.94 146 TYR A C 1
ATOM 1136 O O . TYR A 1 146 ? -0.916 6.010 6.353 1.00 97.94 146 TYR A O 1
ATOM 1144 N N . ARG A 1 147 ? -1.520 8.004 7.196 1.00 97.19 147 ARG A N 1
ATOM 1145 C CA . ARG A 1 147 ? -2.602 7.525 8.056 1.00 97.19 147 ARG A CA 1
ATOM 1146 C C . ARG A 1 147 ? -3.880 8.252 7.666 1.00 97.19 147 ARG A C 1
ATOM 1148 O O . ARG A 1 147 ? -3.839 9.456 7.426 1.00 97.19 147 ARG A O 1
ATOM 1155 N N . TYR A 1 148 ? -4.994 7.535 7.643 1.00 95.38 148 TYR A N 1
ATOM 1156 C CA . TYR A 1 148 ? -6.284 8.073 7.250 1.00 95.38 148 TYR A CA 1
ATOM 1157 C C . TYR A 1 148 ? -7.415 7.583 8.144 1.00 95.38 148 TYR A C 1
ATOM 1159 O O . TYR A 1 148 ? -7.537 6.401 8.447 1.00 95.38 148 TYR A O 1
ATOM 1167 N N . GLU A 1 149 ? -8.303 8.512 8.474 1.00 88.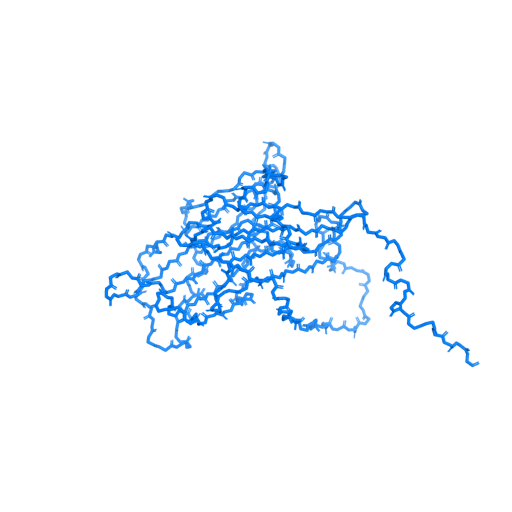81 149 GLU A N 1
ATOM 1168 C CA . GLU A 1 149 ? -9.668 8.217 8.894 1.00 88.81 149 GLU A CA 1
ATOM 1169 C C . GLU A 1 149 ? -10.544 8.475 7.666 1.00 88.81 149 GLU A C 1
ATOM 1171 O O . GLU A 1 149 ? -10.629 9.603 7.170 1.00 88.81 149 GLU A O 1
ATOM 1176 N N . SER A 1 150 ? -11.108 7.417 7.081 1.00 83.94 150 SER A N 1
ATOM 1177 C CA . SER A 1 150 ? -11.902 7.578 5.865 1.00 83.94 150 SER A CA 1
ATOM 1178 C C . SER A 1 150 ? -13.241 8.230 6.197 1.00 83.94 150 SER A C 1
ATOM 1180 O O . SER A 1 150 ? -13.848 7.953 7.225 1.00 83.94 150 SER A O 1
ATOM 1182 N N . LYS A 1 151 ? -13.768 9.038 5.273 1.00 85.50 151 LYS A N 1
ATOM 1183 C CA . LYS A 1 151 ? -15.161 9.506 5.351 1.00 85.50 151 LYS A CA 1
ATOM 1184 C C . LYS A 1 151 ? -16.166 8.380 5.076 1.00 85.50 151 LYS A C 1
ATOM 1186 O O . LYS A 1 151 ? -17.370 8.576 5.234 1.00 85.50 151 LYS A O 1
ATOM 1191 N N . ARG A 1 152 ? -15.698 7.210 4.628 1.00 87.25 152 ARG A N 1
ATOM 1192 C CA . ARG A 1 152 ? -16.540 6.038 4.397 1.00 87.25 152 ARG A CA 1
ATOM 1193 C C . ARG A 1 152 ? -16.886 5.369 5.725 1.00 87.25 152 ARG A C 1
ATOM 1195 O O . ARG A 1 152 ? -16.010 5.101 6.536 1.00 87.25 152 ARG A O 1
ATOM 1202 N N . SER A 1 153 ? -18.152 4.997 5.898 1.00 84.38 153 SER A N 1
ATOM 1203 C CA . SER A 1 153 ? -18.626 4.351 7.133 1.00 84.38 153 SER A CA 1
ATOM 1204 C C . SER A 1 153 ? -18.112 2.921 7.351 1.00 84.38 153 SER A C 1
ATOM 1206 O O . SER A 1 153 ? -18.343 2.350 8.412 1.00 84.38 153 SER A O 1
ATOM 1208 N N . ASP A 1 154 ? -17.465 2.315 6.353 1.00 94.19 154 ASP A N 1
ATOM 1209 C CA . ASP A 1 154 ? -16.910 0.963 6.427 1.00 94.19 154 ASP A CA 1
ATOM 1210 C C . ASP A 1 154 ? -15.434 0.916 6.849 1.00 94.19 154 ASP A C 1
ATOM 1212 O O . ASP A 1 154 ? -14.944 -0.165 7.161 1.00 94.19 154 ASP A O 1
ATOM 1216 N N . VAL A 1 155 ? -14.741 2.057 6.914 1.00 95.81 155 VAL A N 1
ATOM 1217 C CA . VAL A 1 155 ? -13.335 2.146 7.334 1.00 95.81 155 VAL A CA 1
ATOM 1218 C C . VAL A 1 155 ? -13.226 3.129 8.494 1.00 95.81 155 VAL A C 1
ATOM 1220 O O . VAL A 1 155 ? -13.382 4.332 8.303 1.00 95.81 155 VAL A O 1
ATOM 1223 N N . LEU A 1 156 ? -12.928 2.621 9.689 1.00 96.31 156 LEU A N 1
ATOM 1224 C CA . LEU A 1 156 ? -12.796 3.441 10.896 1.00 96.31 156 LEU A CA 1
ATOM 1225 C C . LEU A 1 156 ? -11.455 4.188 10.953 1.00 96.31 156 LEU A C 1
ATOM 1227 O O . LEU A 1 156 ? -11.394 5.338 11.374 1.00 96.31 156 LEU A O 1
ATOM 1231 N N . ASP A 1 157 ? -10.371 3.518 10.569 1.00 97.69 157 ASP A N 1
ATOM 1232 C CA . ASP A 1 157 ? -8.998 4.031 10.607 1.00 97.69 157 ASP A CA 1
ATOM 1233 C C . ASP A 1 157 ? -8.132 3.148 9.712 1.00 97.69 157 ASP A C 1
ATOM 1235 O O . ASP A 1 157 ? -8.438 1.968 9.507 1.00 97.69 157 ASP A O 1
ATOM 1239 N N . GLY A 1 158 ? -7.038 3.689 9.204 1.00 98.12 158 GLY A N 1
ATOM 1240 C CA . GLY A 1 158 ? -6.100 2.926 8.409 1.00 98.12 158 GLY A CA 1
ATOM 1241 C C . GLY A 1 158 ? -4.774 3.633 8.215 1.00 98.12 158 GLY A C 1
ATOM 1242 O O . GLY A 1 158 ? -4.622 4.834 8.453 1.00 98.12 158 GLY A O 1
ATOM 1243 N N . ALA A 1 159 ? -3.783 2.868 7.782 1.00 98.50 159 ALA A N 1
ATOM 1244 C CA . ALA A 1 159 ? -2.456 3.379 7.501 1.00 98.50 159 ALA A CA 1
ATOM 1245 C C . ALA A 1 159 ? -1.776 2.595 6.378 1.00 98.50 159 ALA A C 1
ATOM 1247 O O . ALA A 1 159 ? -2.055 1.417 6.159 1.00 98.50 159 ALA A O 1
ATOM 1248 N N . VAL A 1 160 ? -0.873 3.277 5.678 1.00 98.62 160 VAL A N 1
ATOM 1249 C CA . VAL A 1 160 ? 0.019 2.708 4.669 1.00 98.62 160 VAL A CA 1
ATOM 1250 C C . VAL A 1 160 ? 1.429 2.709 5.240 1.00 98.62 160 VAL A C 1
ATOM 1252 O O . VAL A 1 160 ? 1.999 3.770 5.493 1.00 98.62 160 VAL A O 1
ATOM 1255 N N . PHE A 1 161 ? 1.989 1.527 5.444 1.00 98.69 161 PHE A N 1
ATOM 1256 C CA . PHE A 1 161 ? 3.387 1.318 5.803 1.00 98.69 161 PHE A CA 1
ATOM 1257 C C . PHE A 1 161 ? 4.186 0.920 4.564 1.00 98.69 161 PHE A C 1
ATOM 1259 O O . PHE A 1 161 ? 3.621 0.427 3.588 1.00 98.69 161 PHE A O 1
ATOM 1266 N N . ALA A 1 162 ? 5.499 1.126 4.615 1.00 98.25 162 ALA A N 1
ATOM 1267 C CA . ALA A 1 162 ? 6.409 0.770 3.536 1.00 98.25 162 ALA A CA 1
ATOM 1268 C C . ALA A 1 162 ? 7.504 -0.165 4.036 1.00 98.25 162 ALA A C 1
ATOM 1270 O O . ALA A 1 162 ? 8.090 0.066 5.098 1.00 98.25 162 ALA A O 1
ATOM 1271 N N . PHE A 1 163 ? 7.793 -1.179 3.232 1.00 98.25 163 PHE A N 1
ATOM 1272 C CA . PHE A 1 163 ? 9.021 -1.950 3.310 1.00 98.25 163 PHE A CA 1
ATOM 1273 C C . PHE A 1 163 ? 9.979 -1.416 2.250 1.00 98.25 163 PHE A C 1
ATOM 1275 O O . PHE A 1 163 ? 9.624 -1.345 1.072 1.00 98.25 163 PHE A O 1
ATOM 1282 N N . VAL A 1 164 ? 11.168 -1.005 2.683 1.00 95.50 164 VAL A N 1
ATOM 1283 C CA . VAL A 1 164 ? 12.115 -0.255 1.859 1.00 95.50 164 VAL A CA 1
ATOM 1284 C C . VAL A 1 164 ? 13.429 -0.996 1.660 1.00 95.50 164 VAL A C 1
ATOM 1286 O O . VAL A 1 164 ? 13.890 -1.713 2.555 1.00 95.50 164 VAL A O 1
ATOM 1289 N N . GLN A 1 165 ? 14.054 -0.748 0.513 1.00 90.62 165 GLN A N 1
ATOM 1290 C CA . GLN A 1 165 ? 15.485 -0.935 0.296 1.00 90.62 165 GLN A CA 1
ATOM 1291 C C . GLN A 1 165 ? 16.147 0.446 0.402 1.00 90.62 165 GLN A C 1
ATOM 1293 O O . GLN A 1 165 ? 15.799 1.365 -0.334 1.00 90.62 165 GLN A O 1
ATOM 1298 N N . GLY A 1 166 ? 17.053 0.643 1.366 1.00 86.31 166 GLY A N 1
ATOM 1299 C CA . GLY A 1 166 ? 17.548 1.988 1.686 1.00 86.31 166 GLY A CA 1
ATOM 1300 C C . GLY A 1 166 ? 16.402 2.905 2.134 1.00 86.31 166 GLY A C 1
ATOM 1301 O O . GLY A 1 166 ? 15.867 2.731 3.235 1.00 86.31 166 GLY A O 1
ATOM 1302 N N . THR A 1 167 ? 16.022 3.862 1.287 1.00 82.81 167 THR A N 1
ATOM 1303 C CA . THR A 1 167 ? 14.875 4.769 1.470 1.00 82.81 167 THR A CA 1
ATOM 1304 C C . THR A 1 167 ? 13.723 4.509 0.494 1.00 82.81 167 THR A C 1
ATOM 1306 O O . THR A 1 167 ? 12.650 5.083 0.690 1.00 82.81 167 THR A O 1
ATOM 1309 N N . ASP A 1 168 ? 13.904 3.642 -0.506 1.00 87.00 168 ASP A N 1
ATOM 1310 C CA . ASP A 1 168 ? 12.945 3.415 -1.588 1.00 87.00 168 ASP A CA 1
ATOM 1311 C C . ASP A 1 168 ? 11.901 2.345 -1.212 1.00 87.00 168 ASP A C 1
ATOM 1313 O O . ASP A 1 168 ? 12.281 1.216 -0.882 1.00 87.00 168 ASP A O 1
ATOM 1317 N N . PRO A 1 169 ? 10.589 2.659 -1.196 1.00 93.56 169 PRO A N 1
ATOM 1318 C CA . PRO A 1 169 ? 9.535 1.673 -0.968 1.00 93.56 169 PRO A CA 1
ATOM 1319 C C . PRO A 1 169 ? 9.450 0.634 -2.085 1.00 93.56 169 PRO A C 1
ATOM 1321 O O . PRO A 1 169 ? 9.062 0.946 -3.203 1.00 93.56 169 PRO A O 1
ATOM 1324 N N . GLU A 1 170 ? 9.678 -0.629 -1.739 1.00 94.31 170 GLU A N 1
ATOM 1325 C CA . GLU A 1 170 ? 9.621 -1.766 -2.669 1.00 94.31 170 GLU A CA 1
ATOM 1326 C C . GLU A 1 170 ? 8.289 -2.526 -2.542 1.00 94.31 170 GLU A C 1
ATOM 1328 O O . GLU A 1 170 ? 7.750 -3.059 -3.516 1.00 94.31 170 GLU A O 1
ATOM 1333 N N . SER A 1 171 ? 7.688 -2.512 -1.349 1.00 97.44 171 SER A N 1
ATOM 1334 C CA . SER A 1 171 ? 6.315 -2.968 -1.122 1.00 97.44 171 SER A CA 1
ATOM 1335 C C . SER A 1 171 ? 5.609 -2.119 -0.064 1.00 97.44 171 SER A C 1
ATOM 1337 O O . SER A 1 171 ? 6.234 -1.505 0.806 1.00 97.44 171 SER A O 1
ATOM 1339 N N . LEU A 1 172 ? 4.281 -2.062 -0.150 1.00 98.50 172 LEU A N 1
ATOM 1340 C CA . LEU A 1 172 ? 3.428 -1.381 0.822 1.00 98.50 172 LEU A CA 1
ATOM 1341 C C . LEU A 1 172 ? 2.589 -2.388 1.596 1.00 98.50 172 LEU A C 1
ATOM 1343 O O . LEU A 1 172 ? 2.123 -3.380 1.038 1.00 98.50 172 LEU A O 1
ATOM 1347 N N . LEU A 1 173 ? 2.330 -2.062 2.858 1.00 98.81 173 LEU A N 1
ATOM 1348 C CA . LEU A 1 173 ? 1.366 -2.742 3.712 1.00 98.81 173 LEU A CA 1
ATOM 1349 C C . LEU A 1 173 ? 0.255 -1.768 4.085 1.00 98.81 173 LEU A C 1
ATOM 1351 O O . LEU A 1 173 ? 0.490 -0.757 4.747 1.00 98.81 173 LEU A O 1
ATOM 1355 N N . LEU A 1 174 ? -0.963 -2.089 3.675 1.00 98.69 174 LEU A N 1
ATOM 1356 C CA . LEU A 1 174 ? -2.166 -1.383 4.076 1.00 98.69 174 LEU A CA 1
ATOM 1357 C C . LEU A 1 174 ? -2.750 -2.099 5.284 1.00 98.69 174 LEU A C 1
ATOM 1359 O O . LEU A 1 174 ? -2.996 -3.299 5.211 1.00 98.69 174 LEU A O 1
ATOM 1363 N N . LEU A 1 175 ? -3.004 -1.360 6.360 1.00 98.75 175 LEU A N 1
ATOM 1364 C CA . LEU A 1 175 ? -3.775 -1.825 7.508 1.00 98.75 175 LEU A CA 1
ATOM 1365 C C . LEU A 1 175 ? -5.052 -0.998 7.613 1.00 98.75 175 LEU A C 1
ATOM 1367 O O . LEU A 1 175 ? -4.991 0.229 7.542 1.00 98.75 175 LEU A O 1
ATOM 1371 N N . GLU A 1 176 ? -6.194 -1.657 7.787 1.00 98.44 176 GLU A N 1
ATOM 1372 C CA . GLU A 1 176 ? -7.499 -1.003 7.912 1.00 98.44 176 GLU A CA 1
ATOM 1373 C C . GLU A 1 176 ? -8.323 -1.635 9.032 1.00 98.44 176 GLU A C 1
ATOM 1375 O O . GLU A 1 176 ? -8.487 -2.852 9.073 1.00 98.44 176 GLU A O 1
ATOM 1380 N N . ALA A 1 177 ? -8.893 -0.806 9.904 1.00 98.31 177 ALA A N 1
ATOM 1381 C CA . ALA A 1 177 ? -9.991 -1.197 10.778 1.00 98.31 177 ALA A CA 1
ATOM 1382 C C . ALA A 1 177 ? -11.281 -1.157 9.948 1.00 98.31 177 ALA A C 1
ATOM 1384 O O . ALA A 1 177 ? -11.885 -0.096 9.765 1.00 98.31 177 ALA A O 1
ATOM 1385 N N . PHE A 1 178 ? -11.667 -2.307 9.400 1.00 97.44 178 PHE A N 1
ATOM 1386 C CA . PHE A 1 178 ? -12.761 -2.435 8.440 1.00 97.44 178 PHE A CA 1
ATOM 1387 C C . PHE A 1 178 ? -14.012 -3.029 9.089 1.00 97.44 178 PHE A C 1
ATOM 1389 O O . PHE A 1 178 ? -13.921 -3.921 9.933 1.00 97.44 178 PHE A O 1
ATOM 1396 N N . ARG A 1 179 ? -15.191 -2.544 8.695 1.00 97.06 179 ARG A N 1
ATOM 1397 C CA . ARG A 1 179 ? -16.471 -3.022 9.227 1.00 97.06 179 ARG A CA 1
ATOM 1398 C C . ARG A 1 179 ? -16.837 -4.390 8.650 1.00 97.06 179 ARG A C 1
ATOM 1400 O O . ARG A 1 179 ? -16.968 -4.544 7.437 1.00 97.06 179 ARG A O 1
ATOM 1407 N N . VAL A 1 180 ? -17.084 -5.355 9.530 1.00 96.19 180 VAL A N 1
ATOM 1408 C CA . VAL A 1 180 ? -17.572 -6.704 9.218 1.00 96.19 180 VAL A CA 1
ATOM 1409 C C . VAL A 1 180 ? -18.824 -6.959 10.060 1.00 96.19 180 VAL A C 1
ATOM 1411 O O . VAL A 1 180 ? -18.745 -7.187 11.266 1.00 96.19 180 VAL A O 1
ATOM 1414 N N . GLY A 1 181 ? -20.000 -6.875 9.431 1.00 95.00 181 GLY A N 1
ATOM 1415 C CA . GLY A 1 181 ? -21.274 -6.852 10.157 1.00 95.00 181 GLY A CA 1
ATOM 1416 C C . GLY A 1 181 ? -21.357 -5.632 11.080 1.00 95.00 181 GLY A C 1
ATOM 1417 O O . GLY A 1 181 ? -21.137 -4.507 10.631 1.00 95.00 181 GLY A O 1
ATOM 1418 N N . ASP A 1 182 ? -21.618 -5.870 12.365 1.00 94.56 182 ASP A N 1
ATOM 1419 C CA . ASP A 1 182 ? -21.780 -4.818 13.381 1.00 94.56 182 ASP A CA 1
ATOM 1420 C C . ASP A 1 182 ? -20.485 -4.475 14.138 1.00 94.56 182 ASP A C 1
ATOM 1422 O O . ASP A 1 182 ? -20.498 -3.647 15.047 1.00 94.56 182 ASP A O 1
ATOM 1426 N N . ARG A 1 183 ? -19.353 -5.096 13.781 1.00 95.56 183 ARG A N 1
ATOM 1427 C CA . ARG A 1 183 ? -18.053 -4.862 14.428 1.00 95.56 183 ARG A CA 1
ATOM 1428 C C . ARG A 1 183 ? -16.994 -4.393 13.439 1.00 95.56 183 ARG A C 1
ATOM 1430 O O . ARG A 1 183 ? -17.139 -4.550 12.228 1.00 95.56 183 ARG A O 1
ATOM 1437 N N . PHE A 1 184 ? -15.912 -3.838 13.970 1.00 97.81 184 PHE A N 1
ATOM 1438 C CA . PHE A 1 184 ? -14.702 -3.550 13.206 1.00 97.81 184 PHE A CA 1
ATOM 1439 C C . PHE A 1 184 ? -13.636 -4.606 13.487 1.00 97.81 184 PHE A C 1
ATOM 1441 O O . PHE A 1 184 ? -13.490 -5.063 14.618 1.00 97.81 184 PHE A O 1
ATOM 1448 N N . GLU A 1 185 ? -12.879 -4.963 12.456 1.00 98.44 185 GLU A N 1
ATOM 1449 C CA . GLU A 1 185 ? -11.768 -5.912 12.518 1.00 98.44 185 GLU A CA 1
ATOM 1450 C C . GLU A 1 185 ? -10.555 -5.328 11.794 1.00 98.44 185 GLU A C 1
ATOM 1452 O O . GLU A 1 185 ? -10.706 -4.599 10.809 1.00 98.44 185 GLU A O 1
ATOM 1457 N N . TRP A 1 186 ? -9.346 -5.657 12.251 1.00 98.75 186 TRP A N 1
ATOM 1458 C CA . TRP A 1 186 ? -8.139 -5.301 11.513 1.00 98.75 186 TRP A CA 1
ATOM 1459 C C . TRP A 1 186 ? -7.965 -6.205 10.294 1.00 98.75 186 TRP A C 1
ATOM 1461 O O . TRP A 1 186 ? -7.924 -7.431 10.400 1.00 98.75 186 TRP A O 1
ATOM 1471 N N . GLN A 1 187 ? -7.814 -5.581 9.133 1.00 98.75 187 GLN A N 1
ATOM 1472 C CA . GLN A 1 187 ? -7.471 -6.237 7.882 1.00 98.75 187 GLN A CA 1
ATOM 1473 C C . GLN A 1 187 ? -6.147 -5.704 7.346 1.00 98.75 187 GLN A C 1
ATOM 1475 O O . GLN A 1 187 ? -5.798 -4.544 7.577 1.00 98.75 187 GLN A O 1
ATOM 1480 N N . PHE A 1 188 ? -5.442 -6.539 6.591 1.00 98.81 188 PHE A N 1
ATOM 1481 C CA . PHE A 1 188 ? -4.214 -6.175 5.903 1.00 98.81 188 PHE A CA 1
ATOM 1482 C C . PHE A 1 188 ? -4.305 -6.447 4.405 1.00 98.81 188 PHE A C 1
ATOM 1484 O O . PHE A 1 188 ? -5.037 -7.340 3.977 1.00 98.81 188 PHE A O 1
ATOM 1491 N N . ALA A 1 189 ? -3.528 -5.708 3.622 1.00 98.69 189 ALA A N 1
ATOM 1492 C CA . ALA A 1 189 ? -3.241 -6.032 2.234 1.00 98.69 189 ALA A CA 1
ATOM 1493 C C . ALA A 1 189 ? -1.828 -5.578 1.859 1.00 98.69 189 ALA A C 1
ATOM 1495 O O . ALA A 1 189 ? -1.361 -4.545 2.341 1.00 98.69 189 ALA A O 1
ATOM 1496 N N . PHE A 1 190 ? -1.170 -6.318 0.972 1.00 98.56 190 PHE A N 1
ATOM 1497 C CA . PHE A 1 190 ? 0.088 -5.891 0.367 1.00 98.56 190 PHE A CA 1
ATOM 1498 C C . PHE A 1 190 ? -0.146 -5.286 -1.016 1.00 98.56 190 PHE A C 1
ATOM 1500 O O . PHE A 1 190 ? -1.047 -5.705 -1.745 1.00 98.56 190 PHE A O 1
ATOM 1507 N N . ALA A 1 191 ? 0.704 -4.331 -1.382 1.00 97.56 191 ALA A N 1
ATOM 1508 C CA . ALA A 1 191 ? 0.814 -3.814 -2.739 1.00 97.56 191 ALA A CA 1
ATOM 1509 C C . ALA A 1 191 ? 2.282 -3.777 -3.172 1.00 97.56 191 ALA A C 1
ATOM 1511 O O . ALA A 1 191 ? 3.169 -3.489 -2.363 1.00 97.56 191 ALA A O 1
ATOM 1512 N N . ARG A 1 192 ? 2.535 -4.055 -4.453 1.00 94.62 192 ARG A N 1
ATOM 1513 C CA . ARG A 1 192 ? 3.877 -3.941 -5.032 1.00 94.62 192 ARG A CA 1
ATOM 1514 C C . ARG A 1 192 ? 4.250 -2.476 -5.269 1.00 94.62 192 ARG A C 1
ATOM 1516 O O . ARG A 1 192 ? 3.362 -1.637 -5.400 1.00 94.62 192 ARG A O 1
ATOM 1523 N N . ARG A 1 193 ? 5.554 -2.191 -5.313 1.00 92.56 193 ARG A N 1
ATOM 1524 C CA . ARG A 1 193 ? 6.131 -0.888 -5.705 1.00 92.56 193 ARG A CA 1
ATOM 1525 C C . ARG A 1 193 ? 7.390 -1.015 -6.561 1.00 92.56 193 ARG A C 1
ATOM 1527 O O . ARG A 1 193 ? 8.152 -0.073 -6.706 1.00 92.56 193 ARG A O 1
ATOM 1534 N N . THR A 1 194 ? 7.608 -2.208 -7.088 1.00 90.00 194 THR A N 1
ATOM 1535 C CA . THR A 1 194 ? 8.803 -2.579 -7.830 1.00 90.00 194 THR A CA 1
ATOM 1536 C C . THR A 1 194 ? 8.443 -3.642 -8.842 1.00 90.00 194 THR A C 1
ATOM 1538 O O . THR A 1 194 ? 7.489 -4.412 -8.655 1.00 90.00 194 THR A O 1
ATOM 1541 N N . SER A 1 195 ? 9.254 -3.747 -9.888 1.00 89.00 195 SER A N 1
ATOM 1542 C CA . SER A 1 195 ? 9.162 -4.843 -10.852 1.00 89.00 195 SER A CA 1
ATOM 1543 C C . SER A 1 195 ? 9.886 -6.116 -10.388 1.00 89.00 195 SER A C 1
ATOM 1545 O O . SER A 1 195 ? 9.837 -7.120 -11.093 1.00 89.00 195 SER A O 1
ATOM 1547 N N . GLY A 1 196 ? 10.538 -6.105 -9.220 1.00 89.81 196 GLY A N 1
ATOM 1548 C CA . GLY A 1 196 ? 11.190 -7.282 -8.642 1.00 89.81 196 GLY A CA 1
ATOM 1549 C C . GLY A 1 196 ? 10.182 -8.318 -8.144 1.00 89.81 196 GLY A C 1
ATOM 1550 O O . GLY A 1 196 ? 9.017 -7.990 -7.903 1.00 89.81 196 GLY A O 1
ATOM 1551 N N . GLU A 1 197 ? 10.620 -9.570 -7.987 1.00 93.81 197 GLU A N 1
ATOM 1552 C CA . GLU A 1 197 ? 9.809 -10.589 -7.310 1.00 93.81 197 GLU A CA 1
ATOM 1553 C C . GLU A 1 197 ? 9.766 -10.282 -5.807 1.00 93.81 197 GLU A C 1
ATOM 1555 O O . GLU A 1 197 ? 10.801 -10.021 -5.186 1.00 93.81 197 GLU A O 1
ATOM 1560 N N . LEU A 1 198 ? 8.573 -10.323 -5.216 1.00 95.81 198 LEU A N 1
ATOM 1561 C CA . LEU A 1 198 ? 8.352 -10.002 -3.810 1.00 95.81 198 LEU A CA 1
ATOM 1562 C C . LEU A 1 198 ? 7.615 -11.122 -3.088 1.00 95.81 198 LEU A C 1
ATOM 1564 O O . LEU A 1 198 ? 6.715 -11.764 -3.626 1.00 95.81 198 LEU A O 1
ATOM 1568 N N . GLU A 1 199 ? 7.943 -11.265 -1.812 1.00 97.44 199 GLU A N 1
ATOM 1569 C CA . GLU A 1 199 ? 7.216 -12.086 -0.856 1.00 97.44 199 GLU A CA 1
ATOM 1570 C C . GLU A 1 199 ? 6.821 -11.227 0.350 1.00 97.44 199 GLU A C 1
ATOM 1572 O O . GLU A 1 199 ? 7.610 -10.407 0.831 1.00 97.44 199 GLU A O 1
ATOM 1577 N N . GLY A 1 200 ? 5.594 -11.406 0.837 1.00 98.25 200 GLY A N 1
ATOM 1578 C CA . GLY A 1 200 ? 5.081 -10.813 2.068 1.00 98.25 200 GLY A CA 1
ATOM 1579 C C . GLY A 1 200 ? 4.700 -11.904 3.061 1.00 98.25 200 GLY A C 1
ATOM 1580 O O . GLY A 1 200 ? 4.019 -12.873 2.708 1.00 98.25 200 GLY A O 1
ATOM 1581 N N . ARG A 1 201 ? 5.125 -11.746 4.313 1.00 98.62 201 ARG A N 1
ATOM 1582 C CA . ARG A 1 201 ? 4.825 -12.679 5.403 1.00 98.62 201 ARG A CA 1
ATOM 1583 C C . ARG A 1 201 ? 4.098 -11.994 6.544 1.00 98.62 201 ARG A C 1
ATOM 1585 O O . ARG A 1 201 ? 4.387 -10.838 6.843 1.00 98.62 201 ARG A O 1
ATOM 1592 N N . HIS A 1 202 ? 3.214 -12.733 7.207 1.00 98.38 202 HIS A N 1
ATOM 1593 C CA . HIS A 1 202 ? 2.722 -12.428 8.551 1.00 98.38 202 HIS A CA 1
ATOM 1594 C C . HIS A 1 202 ? 3.316 -13.462 9.502 1.00 98.38 202 HIS A C 1
ATOM 1596 O O . HIS A 1 202 ? 3.081 -14.662 9.343 1.00 98.38 202 HIS A O 1
ATOM 1602 N N . LYS A 1 203 ? 4.127 -13.004 10.458 1.00 95.88 203 LYS A N 1
ATOM 1603 C CA . LYS A 1 203 ? 5.008 -13.856 11.264 1.00 95.88 203 LYS A CA 1
ATOM 1604 C C . LYS A 1 203 ? 5.831 -14.745 10.312 1.00 95.88 203 LYS A C 1
ATOM 1606 O O . LYS A 1 203 ? 6.478 -14.225 9.404 1.00 95.88 203 LYS A O 1
ATOM 1611 N N . ASP A 1 204 ? 5.748 -16.063 10.454 1.00 93.81 204 ASP A N 1
ATOM 1612 C CA . ASP A 1 204 ? 6.508 -17.008 9.631 1.00 93.81 204 ASP A CA 1
ATOM 1613 C C . ASP A 1 204 ? 5.759 -17.489 8.376 1.00 93.81 204 ASP A C 1
ATOM 1615 O O . ASP A 1 204 ? 6.328 -18.216 7.558 1.00 93.81 204 ASP A O 1
ATOM 1619 N N . GLN A 1 205 ? 4.500 -17.085 8.177 1.00 97.62 205 GLN A N 1
ATOM 1620 C CA . GLN A 1 205 ? 3.664 -17.570 7.076 1.00 97.62 205 GLN A CA 1
ATOM 1621 C C . GLN A 1 205 ? 3.697 -16.624 5.877 1.00 97.62 205 GLN A C 1
ATOM 1623 O O . GLN A 1 205 ? 3.514 -15.418 6.026 1.00 97.62 205 GLN A O 1
ATOM 1628 N N . ILE A 1 206 ? 3.885 -17.178 4.676 1.00 97.88 206 ILE A N 1
ATOM 1629 C CA . ILE A 1 206 ? 3.730 -16.430 3.422 1.00 97.88 206 ILE A CA 1
ATOM 1630 C C . ILE A 1 206 ? 2.244 -16.143 3.224 1.00 97.88 206 ILE A C 1
ATOM 1632 O O . ILE A 1 206 ? 1.436 -17.066 3.148 1.00 97.88 206 ILE A O 1
ATOM 1636 N N . VAL A 1 207 ? 1.902 -14.863 3.128 1.00 98.12 207 VAL A N 1
ATOM 1637 C CA . VAL A 1 207 ? 0.521 -14.389 2.940 1.00 98.12 207 VAL A CA 1
ATOM 1638 C C . VAL A 1 207 ? 0.341 -13.614 1.639 1.00 98.12 207 VAL A C 1
ATOM 1640 O O . VAL A 1 207 ? -0.785 -13.319 1.250 1.00 98.12 207 VAL A O 1
ATOM 1643 N N . TRP A 1 208 ? 1.440 -13.268 0.965 1.00 98.19 208 TRP A N 1
ATOM 1644 C CA . TRP A 1 208 ? 1.419 -12.521 -0.283 1.00 98.19 208 TRP A CA 1
ATOM 1645 C C . TRP A 1 208 ? 2.656 -12.812 -1.133 1.00 98.19 208 TRP A C 1
ATOM 1647 O O . TRP A 1 208 ? 3.751 -13.024 -0.609 1.00 98.19 208 TRP A O 1
ATOM 1657 N N . HIS A 1 209 ? 2.476 -12.783 -2.449 1.00 96.56 209 HIS A N 1
ATOM 1658 C CA . HIS A 1 209 ? 3.533 -12.912 -3.446 1.00 96.56 209 HIS A CA 1
ATOM 1659 C C . HIS A 1 209 ? 3.222 -11.991 -4.629 1.00 96.56 209 HIS A C 1
ATOM 1661 O O . HIS A 1 209 ? 2.051 -11.782 -4.962 1.00 96.56 209 HIS A O 1
ATOM 1667 N N . ALA A 1 210 ? 4.262 -11.430 -5.243 1.00 94.69 210 ALA A N 1
ATOM 1668 C CA . ALA A 1 210 ? 4.162 -10.727 -6.514 1.00 94.69 210 ALA A CA 1
ATOM 1669 C C . ALA A 1 210 ? 5.290 -11.161 -7.449 1.00 94.69 210 ALA A C 1
ATOM 1671 O O . ALA A 1 210 ? 6.469 -11.074 -7.101 1.00 94.69 210 ALA A O 1
ATOM 1672 N N . ASP A 1 211 ? 4.920 -11.572 -8.660 1.00 92.19 211 ASP A N 1
ATOM 1673 C CA . ASP A 1 211 ? 5.866 -11.989 -9.691 1.00 92.19 211 ASP A CA 1
ATOM 1674 C C . ASP A 1 211 ? 6.775 -10.840 -10.141 1.00 92.19 211 ASP A C 1
ATOM 1676 O O . ASP A 1 211 ? 6.381 -9.665 -10.155 1.00 92.19 211 ASP A O 1
ATOM 1680 N N . ARG A 1 212 ? 7.984 -11.190 -10.586 1.00 90.06 212 ARG A N 1
ATOM 1681 C CA . ARG A 1 212 ? 8.863 -10.265 -11.312 1.00 90.06 212 ARG A CA 1
ATOM 1682 C C . ARG A 1 212 ? 8.242 -9.831 -12.641 1.00 90.06 212 ARG A C 1
ATOM 1684 O O . ARG A 1 212 ? 7.553 -10.614 -13.288 1.00 90.06 212 ARG A O 1
ATOM 1691 N N . PHE A 1 213 ? 8.567 -8.616 -13.069 1.00 88.00 213 PHE A N 1
ATOM 1692 C CA . PHE A 1 213 ? 8.157 -8.018 -14.342 1.00 88.00 213 PHE A CA 1
ATOM 1693 C C . PHE A 1 213 ? 6.638 -8.094 -14.572 1.00 88.00 213 PHE A C 1
ATOM 1695 O O . PHE A 1 213 ? 6.185 -8.782 -15.491 1.00 88.00 213 PHE A O 1
ATOM 1702 N N . PRO A 1 214 ? 5.830 -7.409 -13.738 1.00 89.12 214 PRO A N 1
ATOM 1703 C CA . PRO A 1 214 ? 4.394 -7.339 -13.975 1.00 89.12 214 PRO A CA 1
ATOM 1704 C C . PRO A 1 214 ? 4.108 -6.788 -15.368 1.00 89.12 214 PRO A C 1
ATOM 1706 O O . PRO A 1 214 ? 4.779 -5.863 -15.830 1.00 89.12 214 PRO A O 1
ATOM 1709 N N . ALA A 1 215 ? 3.043 -7.287 -15.995 1.00 87.31 215 ALA A N 1
ATOM 1710 C CA . ALA A 1 215 ? 2.478 -6.618 -17.156 1.00 87.31 215 ALA A CA 1
ATOM 1711 C C . ALA A 1 215 ? 2.118 -5.174 -16.769 1.00 87.31 215 ALA A C 1
ATOM 1713 O O . ALA A 1 215 ? 1.328 -4.948 -15.844 1.00 87.31 215 ALA A O 1
ATOM 1714 N N . ASN A 1 216 ? 2.726 -4.210 -17.459 1.00 88.75 216 ASN A N 1
ATOM 1715 C CA . ASN A 1 216 ? 2.672 -2.792 -17.105 1.00 88.75 216 ASN A CA 1
ATOM 1716 C C . ASN A 1 216 ? 2.114 -1.903 -18.230 1.00 88.75 216 ASN A C 1
ATOM 1718 O O . ASN A 1 216 ? 1.947 -0.698 -18.033 1.00 88.75 216 ASN A O 1
ATOM 1722 N N . ASP A 1 217 ? 1.776 -2.490 -19.377 1.00 90.44 217 ASP A N 1
ATOM 1723 C CA . ASP A 1 217 ? 1.327 -1.832 -20.605 1.00 90.44 217 ASP A CA 1
ATOM 1724 C C . ASP A 1 217 ? -0.143 -2.125 -20.963 1.00 90.44 217 ASP A C 1
ATOM 1726 O O . ASP A 1 217 ? -0.702 -1.455 -21.838 1.00 90.44 217 ASP A O 1
ATOM 1730 N N . ASP A 1 218 ? -0.820 -3.025 -20.240 1.00 92.88 218 ASP A N 1
ATOM 1731 C CA . ASP A 1 218 ? -2.272 -3.235 -20.337 1.00 92.88 218 ASP A CA 1
ATOM 1732 C C . ASP A 1 218 ? -3.014 -2.242 -19.418 1.00 92.88 218 ASP A C 1
ATOM 1734 O O . ASP A 1 218 ? -2.818 -2.257 -18.199 1.00 92.88 218 ASP A O 1
ATOM 1738 N N . PRO A 1 219 ? -3.878 -1.351 -19.945 1.00 92.69 219 PRO A N 1
ATOM 1739 C CA . PRO A 1 219 ? -4.617 -0.395 -19.119 1.00 92.69 219 PRO A CA 1
ATOM 1740 C C . PRO A 1 219 ? -5.649 -1.068 -18.203 1.00 92.69 219 PRO A C 1
ATOM 1742 O O . PRO A 1 219 ? -6.217 -0.391 -17.349 1.00 92.69 219 PRO A O 1
ATOM 1745 N N . ARG A 1 220 ? -5.897 -2.371 -18.361 1.00 94.44 220 ARG A N 1
ATOM 1746 C CA . ARG A 1 220 ? -6.806 -3.178 -17.535 1.00 94.44 220 ARG A CA 1
ATOM 1747 C C . ARG A 1 220 ? -6.112 -3.886 -16.374 1.00 94.44 220 ARG A C 1
ATOM 1749 O O . ARG A 1 220 ? -6.794 -4.441 -15.509 1.00 94.44 220 ARG A O 1
ATOM 1756 N N . SER A 1 221 ? -4.779 -3.862 -16.345 1.00 94.19 221 SER A N 1
ATOM 1757 C CA . SER A 1 221 ? -3.976 -4.395 -15.244 1.00 94.19 221 SER A CA 1
ATOM 1758 C C . SER A 1 221 ? -4.106 -3.519 -13.993 1.00 94.19 221 SER A C 1
ATOM 1760 O O . SER A 1 221 ? -4.347 -2.313 -14.074 1.00 94.19 221 SER A O 1
ATOM 1762 N N . THR A 1 222 ? -3.936 -4.118 -12.815 1.00 95.06 222 THR A N 1
ATOM 1763 C CA . THR A 1 222 ? -3.871 -3.400 -11.529 1.00 95.06 222 THR A CA 1
ATOM 1764 C C . THR A 1 222 ? -2.554 -2.650 -11.334 1.00 95.06 222 THR A C 1
ATOM 1766 O O . THR A 1 222 ? -2.461 -1.839 -10.414 1.00 95.06 222 THR A O 1
ATOM 1769 N N . HIS A 1 223 ? -1.586 -2.892 -12.217 1.00 95.19 223 HIS A N 1
ATOM 1770 C CA . HIS A 1 223 ? -0.287 -2.245 -12.291 1.00 95.19 223 HIS A CA 1
ATOM 1771 C C . HIS A 1 223 ? -0.111 -1.590 -13.668 1.00 95.19 223 HIS A C 1
ATOM 1773 O O . HIS A 1 223 ? -0.458 -2.187 -14.690 1.00 95.19 223 HIS A O 1
ATOM 1779 N N . ARG A 1 224 ? 0.410 -0.363 -13.717 1.00 94.44 224 ARG A N 1
ATOM 1780 C CA . ARG A 1 224 ? 0.547 0.402 -14.963 1.00 94.44 224 ARG A CA 1
ATOM 1781 C C . ARG A 1 224 ? 1.770 1.301 -14.926 1.00 94.44 224 ARG A C 1
ATOM 1783 O O . ARG A 1 224 ? 1.868 2.152 -14.052 1.00 94.44 224 ARG A O 1
ATOM 1790 N N . VAL A 1 225 ? 2.615 1.234 -15.949 1.00 93.44 225 VAL A N 1
ATOM 1791 C CA . VAL A 1 225 ? 3.707 2.197 -16.133 1.00 93.44 225 VAL A CA 1
ATOM 1792 C C . VAL A 1 225 ? 3.386 3.113 -17.308 1.00 93.44 225 VAL A C 1
ATOM 1794 O O . VAL A 1 225 ? 3.066 2.677 -18.413 1.00 93.44 225 VAL A O 1
ATOM 1797 N N . LEU A 1 226 ? 3.465 4.419 -17.072 1.00 92.06 226 LEU A N 1
ATOM 1798 C CA . LEU A 1 226 ? 3.431 5.441 -18.111 1.00 92.06 226 LEU A CA 1
ATOM 1799 C C . LEU A 1 226 ? 4.776 6.152 -18.115 1.00 92.06 226 LEU A C 1
ATOM 1801 O O . LEU A 1 226 ? 5.112 6.834 -17.155 1.00 92.06 226 LEU A O 1
ATOM 1805 N N . ALA A 1 227 ? 5.532 6.028 -19.199 1.00 91.12 227 ALA A N 1
ATOM 1806 C CA . ALA A 1 227 ? 6.834 6.668 -19.314 1.00 91.12 227 ALA A CA 1
ATOM 1807 C C . ALA A 1 227 ? 6.844 7.659 -20.475 1.00 91.12 227 ALA A C 1
ATOM 1809 O O . ALA A 1 227 ? 6.412 7.326 -21.581 1.00 91.12 227 ALA A O 1
ATOM 1810 N N . ARG A 1 228 ? 7.396 8.850 -20.255 1.00 89.25 228 ARG A N 1
ATOM 1811 C CA . ARG A 1 228 ? 7.627 9.860 -21.301 1.00 89.25 228 ARG A CA 1
ATOM 1812 C C . ARG A 1 228 ? 9.110 10.212 -21.381 1.00 89.25 228 ARG A C 1
ATOM 1814 O O . ARG A 1 228 ? 9.783 10.064 -20.366 1.00 89.25 228 ARG A O 1
ATOM 1821 N N . PRO A 1 229 ? 9.626 10.683 -22.526 1.00 90.38 229 PRO A N 1
ATOM 1822 C CA . PRO A 1 229 ? 10.974 11.241 -22.583 1.00 90.38 229 PRO A CA 1
ATOM 1823 C C . PRO A 1 229 ? 11.178 12.303 -21.495 1.00 90.38 229 PRO A C 1
ATOM 1825 O O . PRO A 1 229 ? 10.288 13.118 -21.237 1.00 90.38 229 PRO A O 1
ATOM 1828 N N . LEU A 1 230 ? 12.324 12.248 -20.821 1.00 82.00 230 LEU A N 1
ATOM 1829 C CA . LEU A 1 230 ? 12.764 13.291 -19.909 1.00 82.00 230 LEU A CA 1
ATOM 1830 C C . LEU A 1 230 ? 13.444 14.363 -20.766 1.00 82.00 230 LEU A C 1
ATOM 1832 O O . LEU A 1 230 ? 14.609 14.231 -21.138 1.00 82.00 230 LEU A O 1
ATOM 1836 N N . ASP A 1 231 ? 12.685 15.384 -21.151 1.00 73.12 231 ASP A N 1
ATOM 1837 C CA . ASP A 1 231 ? 13.216 16.486 -21.948 1.00 73.12 231 ASP A CA 1
ATOM 1838 C C . ASP A 1 231 ? 14.256 17.258 -21.124 1.00 73.12 231 ASP A C 1
ATOM 1840 O O . ASP A 1 231 ? 13.941 17.809 -20.068 1.00 73.12 231 ASP A O 1
ATOM 1844 N N . ALA A 1 232 ? 15.492 17.346 -21.627 1.00 59.09 232 ALA A N 1
ATOM 1845 C CA . ALA A 1 232 ? 16.595 18.048 -20.959 1.00 59.09 232 ALA A CA 1
ATOM 1846 C C . ALA A 1 232 ? 16.296 19.537 -20.675 1.00 59.09 232 ALA A C 1
ATOM 1848 O O . ALA A 1 232 ? 16.936 20.148 -19.824 1.00 59.09 232 ALA A O 1
ATOM 1849 N N . ASN A 1 233 ? 15.304 20.114 -21.358 1.00 55.66 233 ASN A N 1
ATOM 1850 C CA . ASN A 1 233 ? 14.956 21.530 -21.268 1.00 55.66 233 ASN A CA 1
ATOM 1851 C C . ASN A 1 233 ? 13.926 21.858 -20.173 1.00 55.66 233 ASN A C 1
ATOM 1853 O O . ASN A 1 233 ? 13.760 23.027 -19.850 1.00 55.66 233 ASN A O 1
ATOM 1857 N N . VAL A 1 234 ? 13.251 20.873 -19.564 1.00 53.91 234 VAL A N 1
ATOM 1858 C CA . VAL A 1 234 ? 12.163 21.144 -18.594 1.00 53.91 234 VAL A CA 1
ATOM 1859 C C . VAL A 1 234 ? 12.683 21.688 -17.254 1.00 53.91 234 VAL A C 1
ATOM 1861 O O . VAL A 1 234 ? 11.958 22.393 -16.558 1.00 53.91 234 VAL A O 1
ATOM 1864 N N . PHE A 1 235 ? 13.950 21.436 -16.911 1.00 48.78 235 PHE A N 1
ATOM 1865 C CA . PHE A 1 235 ? 14.586 21.997 -15.709 1.00 48.78 235 PHE A CA 1
ATOM 1866 C C . PHE A 1 235 ? 15.418 23.262 -15.980 1.00 48.78 235 PHE A C 1
ATOM 1868 O O . PHE A 1 235 ? 15.789 23.955 -15.034 1.00 48.78 235 PHE A O 1
ATOM 1875 N N . GLY A 1 236 ? 15.684 23.597 -17.250 1.00 44.78 236 GLY A N 1
ATOM 1876 C CA . GLY A 1 236 ? 16.487 24.766 -17.629 1.00 44.78 236 GLY A CA 1
ATOM 1877 C C . GLY A 1 236 ? 15.821 26.109 -17.312 1.00 44.78 236 GLY A C 1
ATOM 1878 O O . GLY A 1 236 ? 16.520 27.094 -17.084 1.00 44.78 236 GLY A O 1
ATOM 1879 N N . ASP A 1 237 ? 14.490 26.130 -17.227 1.00 42.59 237 ASP A N 1
ATOM 1880 C CA . ASP A 1 237 ? 13.704 27.343 -16.969 1.00 42.59 237 ASP A CA 1
ATOM 1881 C C . ASP A 1 237 ? 13.390 27.569 -15.477 1.00 42.59 237 ASP A C 1
ATOM 1883 O O . ASP A 1 237 ? 12.858 28.615 -15.107 1.00 42.59 237 ASP A O 1
ATOM 1887 N N . LEU A 1 238 ? 13.725 26.609 -14.603 1.00 43.06 238 LEU A N 1
ATOM 1888 C CA . LEU A 1 238 ? 13.459 26.687 -13.157 1.00 43.06 238 LEU A CA 1
ATOM 1889 C C . LEU A 1 238 ? 14.674 27.115 -12.326 1.00 43.06 238 LEU A C 1
ATOM 1891 O O . LEU A 1 238 ? 14.535 27.365 -11.130 1.00 43.06 238 LEU A O 1
ATOM 1895 N N . ILE A 1 239 ? 15.848 27.247 -12.945 1.00 40.72 239 ILE A N 1
ATOM 1896 C CA . ILE A 1 239 ? 17.003 27.896 -12.326 1.00 40.72 239 ILE A CA 1
ATOM 1897 C C . ILE A 1 239 ? 16.956 29.363 -12.763 1.00 40.72 239 ILE A C 1
ATOM 1899 O O . ILE A 1 239 ? 17.175 29.636 -13.947 1.00 40.72 239 ILE A O 1
ATOM 1903 N N . PRO A 1 240 ? 16.682 30.329 -11.860 1.00 41.44 240 PRO A N 1
ATOM 1904 C CA . PRO A 1 240 ? 16.878 31.731 -12.188 1.00 41.44 240 PRO A CA 1
ATOM 1905 C C . PRO A 1 240 ? 18.321 31.853 -12.656 1.00 41.44 240 PRO A C 1
ATOM 1907 O O . PRO A 1 240 ? 19.233 31.497 -11.907 1.00 41.44 240 PRO A O 1
ATOM 1910 N N . LYS A 1 241 ? 18.537 32.288 -13.902 1.00 48.56 241 LYS A N 1
ATOM 1911 C CA . LYS A 1 241 ? 19.883 32.612 -14.371 1.00 48.56 241 LYS A CA 1
ATOM 1912 C C . LYS A 1 241 ? 20.426 33.642 -13.395 1.00 48.56 241 LYS A C 1
ATOM 1914 O O . LYS A 1 241 ? 19.978 34.786 -13.402 1.00 48.56 241 LYS A O 1
ATOM 1919 N N . GLY A 1 242 ? 21.305 33.187 -12.504 1.00 39.59 242 GLY A N 1
ATOM 1920 C CA . GLY A 1 242 ? 21.960 34.030 -11.528 1.00 39.59 242 GLY A CA 1
ATOM 1921 C C . GLY A 1 242 ? 22.615 35.161 -12.294 1.00 39.59 242 GLY A C 1
ATOM 1922 O O . GLY A 1 242 ? 23.534 34.926 -13.077 1.00 39.59 242 GLY A O 1
ATOM 1923 N N . GLY A 1 243 ? 22.084 36.368 -12.118 1.00 46.03 243 GLY A N 1
ATOM 1924 C CA . GLY A 1 243 ? 22.812 37.573 -12.450 1.00 46.03 243 GLY A CA 1
ATOM 1925 C C . GLY A 1 243 ? 24.044 37.584 -11.562 1.00 46.03 243 GLY A C 1
ATOM 1926 O O . GLY A 1 243 ? 23.936 37.732 -10.348 1.00 46.03 243 GLY A O 1
ATOM 1927 N N . THR A 1 244 ? 25.198 37.327 -12.155 1.00 34.41 244 THR A N 1
ATOM 1928 C CA . THR A 1 244 ? 26.489 37.678 -11.571 1.00 34.41 244 THR A CA 1
ATOM 1929 C C . THR A 1 244 ? 26.773 39.158 -11.854 1.00 34.41 244 THR A C 1
ATOM 1931 O O . THR A 1 244 ? 26.224 39.712 -12.807 1.00 34.41 244 THR A O 1
ATOM 1934 N N . PRO A 1 245 ? 27.614 39.780 -11.017 1.00 44.75 245 PRO A N 1
ATOM 1935 C CA . PRO A 1 245 ? 27.259 40.826 -10.057 1.00 44.75 245 PRO A CA 1
ATOM 1936 C C . PRO A 1 245 ? 27.137 42.238 -10.644 1.00 44.75 245 PRO A C 1
ATOM 1938 O O . PRO A 1 245 ? 27.782 42.520 -11.679 1.00 44.75 245 PRO A O 1
#

Radius of gyration: 19.52 Å; chains: 1; bounding box: 56×59×43 Å

Secondary structure (DSSP, 8-state):
--EE---------------------S-S----TTS----EEEEEEETTEEEEEEEEEEETTEEEEEEEE--SS-EEEEETTEEEE--SS-SS--EEPTTPPPPPSSHHHHHHHHHHHHTTEEEEEEESSTT-TT-EEEEEPSS-SEEE--SSTTEEEEEEEEEEETTEEEEEEEEEEEEETTEEEEEEEEEE-SSSEEEEEETTEEEEEE-SS---S-TTSSEEEEEEE--TTTTTTSS------

Sequence (245 aa):
MNRILWLLLVGCLLPMLAWGQGDSPKGDDVSTTRGSEDGMTVLFLNDGRPEAVCCIYPWEKRLCHEFDSLSRGTLIAKRDGEVAWKPEKPGVQFHAIPDADAPAETPVARLRQMKSLASQFSSTMLGWKADKSDREPLRLLPQPLYRYESKRSDVLDGAVFAFVQGTDPESLLLLEAFRVGDRFEWQFAFARRTSGELEGRHKDQIVWHADRFPANDDPRSTHRVLARPLDANVFGDLIPKGGTP